Protein AF-A0A0F9FUD3-F1 (afdb_monomer)

Radius of gyration: 22.43 Å; Cα contacts (8 Å, |Δi|>4): 249; chains: 1; bounding box: 42×64×64 Å

Structure (mmCIF, N/CA/C/O backbone):
data_AF-A0A0F9FUD3-F1
#
_entry.id   AF-A0A0F9FUD3-F1
#
loop_
_atom_site.group_PDB
_atom_site.id
_atom_site.type_symbol
_atom_site.label_atom_id
_atom_site.label_alt_id
_atom_site.label_comp_id
_atom_site.label_asym_id
_atom_site.label_entity_id
_atom_site.label_seq_id
_atom_site.pdbx_PDB_ins_code
_atom_site.Cartn_x
_atom_site.Cartn_y
_atom_site.Cartn_z
_atom_site.occupancy
_atom_site.B_iso_or_equiv
_atom_site.auth_seq_id
_atom_site.auth_comp_id
_atom_site.auth_asym_id
_atom_site.auth_atom_id
_atom_site.pdbx_PDB_model_num
ATOM 1 N N . MET A 1 1 ? -9.254 -14.052 26.504 1.00 39.72 1 MET A N 1
ATOM 2 C CA . MET A 1 1 ? -8.732 -13.046 27.445 1.00 39.72 1 MET A CA 1
ATOM 3 C C . MET A 1 1 ? -9.232 -11.697 26.958 1.00 39.72 1 MET A C 1
ATOM 5 O O . MET A 1 1 ? -9.048 -11.435 25.773 1.00 39.72 1 MET A O 1
ATOM 9 N N . PRO A 1 2 ? -9.974 -10.915 27.753 1.00 45.38 2 PRO A N 1
ATOM 10 C CA . PRO A 1 2 ? -10.386 -9.580 27.329 1.00 45.38 2 PRO A CA 1
ATOM 11 C C . PRO A 1 2 ? -9.144 -8.693 27.123 1.00 45.38 2 PRO A C 1
ATOM 13 O O . PRO A 1 2 ? -8.174 -8.816 27.867 1.00 45.38 2 PRO A O 1
ATOM 16 N N . LEU A 1 3 ? -9.164 -7.803 26.120 1.00 45.34 3 LEU A N 1
ATOM 17 C CA . LEU A 1 3 ? -8.059 -6.869 25.820 1.00 45.34 3 LEU A CA 1
ATOM 18 C C . LEU A 1 3 ? -7.637 -6.031 27.043 1.00 45.34 3 LEU A C 1
ATOM 20 O O . LEU A 1 3 ? -6.494 -5.608 27.131 1.00 45.34 3 LEU A O 1
ATOM 24 N N . THR A 1 4 ? -8.527 -5.868 28.025 1.00 48.06 4 THR A N 1
ATOM 25 C CA . THR A 1 4 ? -8.265 -5.198 29.308 1.00 48.06 4 THR A CA 1
ATOM 26 C C . THR A 1 4 ? -7.213 -5.885 30.189 1.00 48.06 4 THR A C 1
ATOM 28 O O . THR A 1 4 ? -6.804 -5.302 31.186 1.00 48.06 4 THR A O 1
ATOM 31 N N . GLU A 1 5 ? -6.797 -7.113 29.870 1.00 49.22 5 GLU A N 1
ATOM 32 C CA . GLU A 1 5 ? -5.777 -7.871 30.615 1.00 49.22 5 GLU A CA 1
ATOM 33 C C . GLU A 1 5 ? -4.415 -7.929 29.893 1.00 49.22 5 GLU A C 1
ATOM 35 O O . GLU A 1 5 ? -3.442 -8.427 30.459 1.00 49.22 5 GLU A O 1
ATOM 40 N N . LEU A 1 6 ? -4.316 -7.415 28.659 1.00 56.03 6 LEU A N 1
ATOM 41 C CA . LEU A 1 6 ? -3.048 -7.280 27.935 1.00 56.03 6 LEU A CA 1
ATOM 42 C C . LEU A 1 6 ? -2.352 -5.989 28.372 1.00 56.03 6 LEU A C 1
ATOM 44 O O . LEU A 1 6 ? -2.681 -4.904 27.903 1.00 56.03 6 LEU A O 1
ATOM 48 N N . THR A 1 7 ? -1.362 -6.098 29.258 1.00 58.25 7 THR A N 1
ATOM 49 C CA . THR A 1 7 ? -0.429 -4.996 29.527 1.00 58.25 7 THR A CA 1
ATOM 50 C C . THR A 1 7 ? 0.583 -4.910 28.388 1.00 58.25 7 THR A C 1
ATOM 52 O O . THR A 1 7 ? 1.676 -5.473 28.475 1.00 58.25 7 THR A O 1
ATOM 55 N N . LEU A 1 8 ? 0.195 -4.259 27.295 1.00 64.88 8 LEU A N 1
ATOM 56 C CA . LEU A 1 8 ? 1.111 -3.872 26.227 1.00 64.88 8 LEU A CA 1
ATOM 57 C C . LEU A 1 8 ? 1.744 -2.531 26.606 1.00 64.88 8 LEU A C 1
ATOM 59 O O . LEU A 1 8 ? 1.040 -1.611 27.028 1.00 64.88 8 LEU A O 1
ATOM 63 N N . ALA A 1 9 ? 3.071 -2.430 26.494 1.00 63.41 9 ALA A N 1
ATOM 64 C CA . ALA A 1 9 ? 3.729 -1.130 26.553 1.00 63.41 9 ALA A CA 1
ATOM 65 C C . ALA A 1 9 ? 3.103 -0.228 25.473 1.00 63.41 9 ALA A C 1
ATOM 67 O O . ALA A 1 9 ? 2.781 -0.713 24.391 1.00 63.41 9 ALA A O 1
ATOM 68 N N . ASP A 1 10 ? 2.859 1.039 25.805 1.00 64.06 10 ASP A N 1
ATOM 69 C CA . ASP A 1 10 ? 2.266 2.048 24.911 1.00 64.06 10 ASP A CA 1
ATOM 70 C C . ASP A 1 10 ? 0.774 1.865 24.557 1.00 64.06 10 ASP A C 1
ATOM 72 O O . ASP A 1 10 ? 0.239 2.609 23.736 1.00 64.06 10 ASP A O 1
ATOM 76 N N . PHE A 1 11 ? 0.059 0.934 25.205 1.00 70.94 11 PHE A N 1
ATOM 77 C CA . PHE A 1 11 ? -1.401 0.834 25.097 1.00 70.94 11 PHE A CA 1
ATOM 78 C C . PHE A 1 11 ? -2.078 1.578 26.254 1.00 70.94 11 PHE A C 1
ATOM 80 O O . PHE A 1 11 ? -2.187 1.048 27.362 1.00 70.94 11 PHE A O 1
ATOM 87 N N . GLU A 1 12 ? -2.555 2.800 26.007 1.00 73.88 12 GLU A N 1
ATOM 88 C CA . GLU A 1 12 ? -3.371 3.542 26.973 1.00 73.88 12 GLU A CA 1
ATOM 89 C C . GLU A 1 12 ? -4.861 3.192 26.810 1.00 73.88 12 GLU A C 1
ATOM 91 O O . GLU A 1 12 ? -5.467 3.496 25.776 1.00 73.88 12 GLU A O 1
ATOM 96 N N . PRO A 1 13 ? -5.503 2.561 27.815 1.00 73.00 13 PRO A N 1
ATOM 97 C CA . PRO A 1 13 ? -6.918 2.231 27.728 1.00 73.00 13 PRO A CA 1
ATOM 98 C C . PRO A 1 13 ? -7.775 3.487 27.538 1.00 73.00 13 PRO A C 1
ATOM 100 O O . PRO A 1 13 ? -7.764 4.390 28.372 1.00 73.00 13 PRO A O 1
ATOM 103 N N . GLY A 1 14 ? -8.569 3.509 26.467 1.00 82.88 14 GLY A N 1
ATOM 104 C CA . GLY A 1 14 ? -9.473 4.619 26.171 1.00 82.88 14 GLY A CA 1
ATOM 105 C C . GLY A 1 14 ? -8.853 5.763 25.364 1.00 82.88 14 GLY A C 1
ATOM 106 O O . GLY A 1 14 ? -9.538 6.769 25.181 1.00 82.88 14 GLY A O 1
ATOM 107 N N . GLU A 1 15 ? -7.619 5.623 24.857 1.00 90.12 15 GLU A N 1
ATOM 108 C CA . GLU A 1 15 ? -7.071 6.544 23.847 1.00 90.12 15 GLU A CA 1
ATOM 109 C C . GLU A 1 15 ? -8.069 6.679 22.676 1.00 90.12 15 GLU A C 1
ATOM 111 O O . GLU A 1 15 ? -8.515 5.660 22.145 1.00 90.12 15 GLU A O 1
ATOM 116 N N . PRO A 1 16 ? -8.465 7.896 22.258 1.00 94.56 16 PRO A N 1
ATOM 117 C CA . PRO A 1 16 ? -9.342 8.068 21.101 1.00 94.56 16 PRO A CA 1
ATOM 118 C C . PRO A 1 16 ? -8.676 7.592 19.805 1.00 94.56 16 PRO A C 1
ATOM 120 O O . PRO A 1 16 ? -7.498 7.875 19.582 1.00 94.56 16 PRO A O 1
ATOM 123 N N . ILE A 1 17 ? -9.444 6.974 18.897 1.00 95.25 17 ILE A N 1
ATOM 124 C CA . ILE A 1 17 ? -8.953 6.529 17.576 1.00 95.25 17 ILE A CA 1
ATOM 125 C C . ILE A 1 17 ? -8.185 7.638 16.853 1.00 95.25 17 ILE A C 1
ATOM 127 O O . ILE A 1 17 ? -7.106 7.394 16.322 1.00 95.25 17 ILE A O 1
ATOM 131 N N . ARG A 1 18 ? -8.711 8.869 16.853 1.00 96.12 18 ARG A N 1
ATOM 132 C CA . ARG A 1 18 ? -8.051 10.012 16.207 1.00 96.12 18 ARG A CA 1
ATOM 133 C C . ARG A 1 18 ? -6.621 10.210 16.720 1.00 96.12 18 ARG A C 1
ATOM 135 O O . ARG A 1 18 ? -5.716 10.392 15.912 1.00 96.12 18 ARG A O 1
ATOM 142 N N . THR A 1 19 ? -6.434 10.187 18.038 1.00 95.19 19 THR A N 1
ATOM 143 C CA . THR A 1 19 ? -5.129 10.398 18.678 1.00 95.19 19 THR A CA 1
ATOM 144 C C . THR A 1 19 ? -4.161 9.276 18.315 1.00 95.19 19 THR A C 1
ATOM 146 O O . THR A 1 19 ? -3.026 9.547 17.926 1.00 95.19 19 THR A O 1
ATOM 149 N N . ALA A 1 20 ? -4.635 8.029 18.356 1.00 94.44 20 ALA A N 1
ATOM 150 C CA . ALA A 1 20 ? -3.849 6.860 17.983 1.00 94.44 20 ALA A CA 1
ATOM 151 C C . ALA A 1 20 ? -3.379 6.924 16.515 1.00 94.44 20 ALA A C 1
ATOM 153 O O . ALA A 1 20 ? -2.197 6.742 16.228 1.00 94.44 20 ALA A O 1
ATOM 154 N N . VAL A 1 21 ? -4.280 7.287 15.594 1.00 96.88 21 VAL A N 1
ATOM 155 C CA . VAL A 1 21 ? -3.967 7.457 14.164 1.00 96.88 21 VAL A CA 1
ATOM 156 C C . VAL A 1 21 ? -2.978 8.602 13.929 1.00 96.88 21 VAL A C 1
ATOM 158 O O . VAL A 1 21 ? -2.066 8.455 13.122 1.00 96.88 21 VAL A O 1
ATOM 161 N N . GLN A 1 22 ? -3.114 9.726 14.639 1.00 97.06 22 GLN A N 1
ATOM 162 C CA . GLN A 1 22 ? -2.163 10.844 14.563 1.00 97.06 22 GLN A CA 1
ATOM 163 C C . GLN A 1 22 ? -0.758 10.439 15.010 1.00 97.06 22 GLN A C 1
ATOM 165 O O . GLN A 1 22 ? 0.228 10.793 14.362 1.00 97.06 22 GLN A O 1
ATOM 170 N N . ARG A 1 23 ? -0.666 9.688 16.111 1.00 95.38 23 ARG A N 1
ATOM 171 C CA . ARG A 1 23 ? 0.600 9.163 16.627 1.00 95.38 23 ARG A CA 1
ATOM 172 C C . ARG A 1 23 ? 1.247 8.215 15.622 1.00 95.38 23 ARG A C 1
ATOM 174 O O . ARG A 1 23 ? 2.431 8.367 15.334 1.00 95.38 23 ARG A O 1
ATOM 181 N N . GLU A 1 24 ? 0.473 7.293 15.060 1.00 96.19 24 GLU A N 1
ATOM 182 C CA . GLU A 1 24 ? 0.973 6.362 14.049 1.00 96.19 24 GLU A CA 1
ATOM 183 C C . GLU A 1 24 ? 1.438 7.109 12.789 1.00 96.19 24 GLU A C 1
ATOM 185 O O . GLU A 1 24 ? 2.545 6.884 12.303 1.00 96.19 24 GLU A O 1
ATOM 190 N N . LEU A 1 25 ? 0.657 8.073 12.290 1.00 98.12 25 LEU A N 1
ATOM 191 C CA . LEU A 1 25 ? 1.031 8.889 11.129 1.00 98.12 25 LEU A CA 1
ATOM 192 C C . LEU A 1 25 ? 2.350 9.642 11.355 1.00 98.12 25 LEU A C 1
ATOM 194 O O . LEU A 1 25 ? 3.196 9.684 10.459 1.00 98.12 25 LEU A O 1
ATOM 198 N N . ALA A 1 26 ? 2.566 10.174 12.560 1.00 97.69 26 ALA A N 1
ATOM 199 C CA . ALA A 1 26 ? 3.817 10.832 12.924 1.00 97.69 26 ALA A CA 1
ATOM 200 C C . ALA A 1 26 ? 5.023 9.873 12.901 1.00 97.69 26 ALA A C 1
ATOM 202 O O . ALA A 1 26 ? 6.092 10.259 12.427 1.00 97.69 26 ALA A O 1
ATOM 203 N N . ILE A 1 27 ? 4.854 8.622 13.347 1.00 96.06 27 ILE A N 1
ATOM 204 C CA . ILE A 1 27 ? 5.904 7.590 13.286 1.00 96.06 27 ILE A CA 1
ATOM 205 C C . ILE A 1 27 ? 6.290 7.306 11.830 1.00 96.06 27 ILE A C 1
ATOM 207 O O . ILE A 1 27 ? 7.472 7.302 11.487 1.00 96.06 27 ILE A O 1
ATOM 211 N N . TRP A 1 28 ? 5.307 7.114 10.949 1.00 96.69 28 TRP A N 1
ATOM 212 C CA . TRP A 1 28 ? 5.570 6.836 9.534 1.00 96.69 28 TRP A CA 1
ATOM 213 C C . TRP A 1 28 ? 6.187 8.019 8.795 1.00 96.69 28 TRP A C 1
ATOM 215 O O . TRP A 1 28 ? 7.056 7.816 7.945 1.00 96.69 28 TRP A O 1
ATOM 225 N N . ARG A 1 29 ? 5.793 9.245 9.152 1.00 96.56 29 ARG A N 1
ATOM 226 C CA . ARG A 1 29 ? 6.434 10.467 8.660 1.00 96.56 29 ARG A CA 1
ATOM 227 C C . ARG A 1 29 ? 7.902 10.518 9.079 1.00 96.56 29 ARG A C 1
ATOM 229 O O . ARG A 1 29 ? 8.759 10.671 8.221 1.00 96.56 29 ARG A O 1
ATOM 236 N N . GLN A 1 30 ? 8.201 10.267 10.354 1.00 95.69 30 GLN A N 1
ATOM 237 C CA . GLN A 1 30 ? 9.582 10.214 10.834 1.00 95.69 30 GLN A CA 1
ATOM 238 C C . GLN A 1 30 ? 10.404 9.151 10.094 1.00 95.69 30 GLN A C 1
ATOM 240 O O . GLN A 1 30 ? 11.537 9.414 9.709 1.00 95.69 30 GLN A O 1
ATOM 245 N N . MET A 1 31 ? 9.838 7.963 9.861 1.00 94.00 31 MET A N 1
ATOM 246 C CA . MET A 1 31 ? 10.511 6.916 9.090 1.00 94.00 31 MET A CA 1
ATOM 247 C C . MET A 1 31 ? 10.824 7.357 7.656 1.00 94.00 31 MET A C 1
ATOM 249 O O . MET A 1 31 ? 11.877 7.004 7.129 1.00 94.00 31 MET A O 1
ATOM 253 N N . TYR A 1 32 ? 9.914 8.084 7.008 1.00 94.62 32 TYR A N 1
ATOM 254 C CA . TYR A 1 32 ? 10.142 8.639 5.675 1.00 94.62 32 TYR A CA 1
ATOM 255 C C . TYR A 1 32 ? 11.252 9.699 5.682 1.00 94.62 32 TYR A C 1
ATOM 257 O O . TYR A 1 32 ? 12.147 9.628 4.842 1.00 94.62 32 TYR A O 1
ATOM 265 N N . ASP A 1 33 ? 11.255 10.583 6.682 1.00 93.19 33 ASP A N 1
ATOM 266 C CA . ASP A 1 33 ? 12.245 11.655 6.848 1.00 93.19 33 ASP A CA 1
ATOM 267 C C . ASP A 1 33 ? 13.679 11.136 7.101 1.00 93.19 33 ASP A C 1
ATOM 269 O O . ASP A 1 33 ? 14.642 11.889 6.983 1.00 93.19 33 ASP A O 1
ATOM 273 N N . GLU A 1 34 ? 13.861 9.850 7.428 1.00 92.19 34 GLU A N 1
ATOM 274 C CA . GLU A 1 34 ? 15.191 9.224 7.523 1.00 92.19 34 GLU A CA 1
ATOM 275 C C . GLU A 1 34 ? 15.891 9.057 6.160 1.00 92.19 34 GLU A C 1
ATOM 277 O O . GLU A 1 34 ? 17.084 8.740 6.115 1.00 92.19 34 GLU A O 1
ATOM 282 N N . VAL A 1 35 ? 15.168 9.229 5.048 1.00 87.81 35 VAL A N 1
ATOM 283 C CA . VAL A 1 35 ? 15.704 9.149 3.683 1.00 87.81 35 VAL A CA 1
ATOM 284 C C . VAL A 1 35 ? 15.757 10.552 3.086 1.00 87.81 35 VAL A C 1
ATOM 286 O O . VAL A 1 35 ? 14.725 11.130 2.770 1.00 87.81 35 VAL A O 1
ATOM 289 N N . ASP A 1 36 ? 16.959 11.069 2.827 1.00 80.94 36 ASP A N 1
ATOM 290 C CA . ASP A 1 36 ? 17.181 12.418 2.262 1.00 80.94 36 ASP A CA 1
ATOM 291 C C . ASP A 1 36 ? 16.763 12.577 0.773 1.00 80.94 36 ASP A C 1
ATOM 293 O O . ASP A 1 36 ? 17.137 13.546 0.107 1.00 80.94 36 ASP A O 1
ATOM 297 N N . GLU A 1 37 ? 16.005 11.631 0.213 1.00 87.75 37 GLU A N 1
ATOM 298 C CA . GLU A 1 37 ? 15.477 11.690 -1.153 1.00 87.75 37 GLU A CA 1
ATOM 299 C C . GLU A 1 37 ? 13.959 11.923 -1.101 1.00 87.75 37 GLU A C 1
ATOM 301 O O . GLU A 1 37 ? 13.243 11.053 -0.612 1.00 87.75 37 GLU A O 1
ATOM 306 N N . PRO A 1 38 ? 13.433 13.054 -1.600 1.00 87.06 38 PRO A N 1
ATOM 307 C CA . PRO A 1 38 ? 11.995 13.301 -1.591 1.00 87.06 38 PRO A CA 1
ATOM 308 C C . PRO A 1 38 ? 11.263 12.430 -2.620 1.00 87.06 38 PRO A C 1
ATOM 310 O O . PRO A 1 38 ? 11.711 12.264 -3.758 1.00 87.06 38 PRO A O 1
ATOM 313 N N . ASP A 1 39 ? 10.086 11.937 -2.246 1.00 88.19 39 ASP A N 1
ATOM 314 C CA . ASP A 1 39 ? 9.141 11.253 -3.123 1.00 88.19 39 ASP A CA 1
ATOM 315 C C . ASP A 1 39 ? 7.810 12.022 -3.158 1.00 88.19 39 ASP A C 1
ATOM 317 O O . ASP A 1 39 ? 7.006 11.909 -2.229 1.00 88.19 39 ASP A O 1
ATOM 321 N N . PRO A 1 40 ? 7.513 12.749 -4.255 1.00 89.38 40 PRO A N 1
ATOM 322 C CA . PRO A 1 40 ? 6.319 13.588 -4.343 1.00 89.38 40 PRO A CA 1
ATOM 323 C C . PRO A 1 40 ? 4.996 12.852 -4.102 1.00 89.38 40 PRO A C 1
ATOM 325 O O . PRO A 1 40 ? 4.024 13.467 -3.674 1.00 89.38 40 PRO A O 1
ATOM 328 N N . LEU A 1 41 ? 4.931 11.544 -4.388 1.00 90.25 41 LEU A N 1
ATOM 329 C CA . LEU A 1 41 ? 3.726 10.754 -4.122 1.00 90.25 41 LEU A CA 1
ATOM 330 C C . LEU A 1 41 ? 3.558 10.490 -2.621 1.00 90.25 41 LEU A C 1
ATOM 332 O O . LEU A 1 41 ? 2.431 10.492 -2.131 1.00 90.25 41 LEU A O 1
ATOM 336 N N . VAL A 1 42 ? 4.660 10.251 -1.907 1.00 94.81 42 VAL A N 1
ATOM 337 C CA . VAL A 1 42 ? 4.643 10.071 -0.451 1.00 94.81 42 VAL A CA 1
ATOM 338 C C . VAL A 1 42 ? 4.326 11.395 0.230 1.00 94.81 42 VAL A C 1
ATOM 340 O O . VAL A 1 42 ? 3.438 11.419 1.074 1.00 94.81 42 VAL A O 1
ATOM 343 N N . ASP A 1 43 ? 4.967 12.489 -0.190 1.00 93.38 43 ASP A N 1
ATOM 344 C CA . ASP A 1 43 ? 4.687 13.834 0.328 1.00 93.38 43 ASP A CA 1
ATOM 345 C C . ASP A 1 43 ? 3.197 14.171 0.191 1.00 93.38 43 ASP A C 1
ATOM 347 O O . ASP A 1 43 ? 2.538 14.528 1.169 1.00 93.38 43 ASP A O 1
ATOM 351 N N . PHE A 1 44 ? 2.645 13.971 -1.011 1.00 93.62 44 PHE A N 1
ATOM 352 C CA . PHE A 1 44 ? 1.227 14.186 -1.283 1.00 93.62 44 PHE A CA 1
ATOM 353 C C . PHE A 1 44 ? 0.331 13.304 -0.404 1.00 93.62 44 PHE A C 1
ATOM 355 O O . PHE A 1 44 ? -0.629 13.796 0.185 1.00 93.62 44 PHE A O 1
ATOM 362 N N . ALA A 1 45 ? 0.640 12.009 -0.294 1.00 96.38 45 ALA A N 1
ATOM 363 C CA . ALA A 1 45 ? -0.147 11.082 0.512 1.00 96.38 45 ALA A CA 1
ATOM 364 C C . ALA A 1 45 ? -0.129 11.454 2.000 1.00 96.38 45 ALA A C 1
ATOM 366 O O . ALA A 1 45 ? -1.168 11.399 2.648 1.00 96.38 45 ALA A O 1
ATOM 367 N N . LEU A 1 46 ? 1.025 11.851 2.540 1.00 97.00 46 LEU A N 1
ATOM 368 C CA . LEU A 1 46 ? 1.160 12.263 3.936 1.00 97.00 46 LEU A CA 1
ATOM 369 C C . LEU A 1 46 ? 0.369 13.545 4.231 1.00 97.00 46 LEU A C 1
ATOM 371 O O . LEU A 1 46 ? -0.286 13.612 5.266 1.00 97.00 46 LEU A O 1
ATOM 375 N N . THR A 1 47 ? 0.380 14.532 3.328 1.00 96.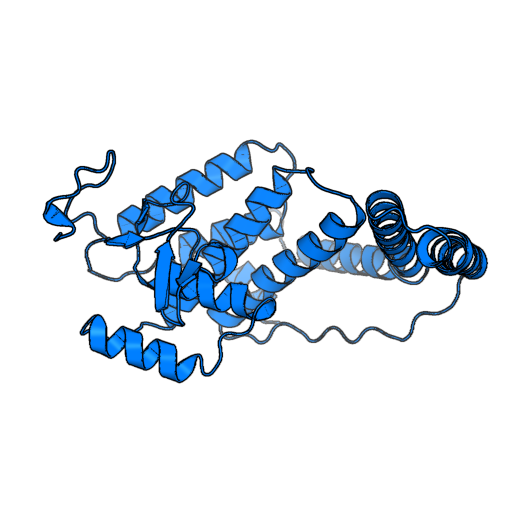00 47 THR A N 1
ATOM 376 C CA . THR A 1 47 ? -0.486 15.721 3.444 1.00 96.00 47 THR A CA 1
ATOM 377 C C . THR A 1 47 ? -1.964 15.342 3.382 1.00 96.00 47 THR A C 1
ATOM 379 O O . THR A 1 47 ? -2.727 15.723 4.263 1.00 96.00 47 THR A O 1
ATOM 382 N N . TRP A 1 48 ? -2.363 14.524 2.402 1.00 97.50 48 TRP A N 1
ATOM 383 C CA . TRP A 1 48 ? -3.747 14.059 2.292 1.00 97.50 48 TRP A CA 1
ATOM 384 C C . TRP A 1 48 ? -4.205 13.335 3.568 1.00 97.50 48 TRP A C 1
ATOM 386 O O . TRP A 1 48 ? -5.334 13.524 4.016 1.00 97.50 48 TRP A O 1
ATOM 396 N N . LEU A 1 49 ? -3.335 12.525 4.180 1.00 98.44 49 LEU A N 1
ATOM 397 C CA . LEU A 1 49 ? -3.639 11.816 5.423 1.00 98.44 49 LEU A CA 1
ATOM 398 C C . LEU A 1 49 ? -3.874 12.775 6.593 1.00 98.44 49 LEU A C 1
ATOM 400 O O . LEU A 1 49 ? -4.845 12.578 7.317 1.00 98.44 49 LEU A O 1
ATOM 404 N N . ASP A 1 50 ? -3.059 13.820 6.757 1.00 97.31 50 ASP A N 1
ATOM 405 C CA . ASP A 1 50 ? -3.264 14.828 7.810 1.00 97.31 50 ASP A CA 1
ATOM 406 C C . ASP A 1 50 ? -4.627 15.529 7.679 1.00 97.31 50 ASP A C 1
ATOM 408 O O . ASP A 1 50 ? -5.344 15.703 8.672 1.00 97.31 50 ASP A O 1
ATOM 412 N N . ASP A 1 51 ? -5.025 15.857 6.450 1.00 96.81 51 ASP A N 1
ATOM 413 C CA . ASP A 1 51 ? -6.268 16.584 6.168 1.00 96.81 51 ASP A CA 1
ATOM 414 C C . ASP A 1 51 ? -7.529 15.727 6.365 1.00 96.81 51 ASP A C 1
ATOM 416 O O . ASP A 1 51 ? -8.624 16.254 6.587 1.00 96.81 51 ASP A O 1
ATOM 420 N N . ASN A 1 52 ? -7.390 14.398 6.310 1.00 97.31 52 ASN A N 1
ATOM 421 C CA . ASN A 1 52 ? -8.513 13.458 6.263 1.00 97.31 52 ASN A CA 1
ATOM 422 C C . ASN A 1 52 ? -8.612 12.526 7.484 1.00 97.31 52 ASN A C 1
ATOM 424 O O . ASN A 1 52 ? -9.373 11.556 7.448 1.00 97.31 52 ASN A O 1
ATOM 428 N N . ILE A 1 53 ? -7.890 12.807 8.579 1.00 96.81 53 ILE A N 1
ATOM 429 C CA . ILE A 1 53 ? -7.887 11.956 9.783 1.00 96.81 53 ILE A CA 1
ATOM 430 C C . ILE A 1 53 ? -9.327 11.675 10.268 1.00 96.81 53 ILE A C 1
ATOM 432 O O . ILE A 1 53 ? -10.067 12.628 10.560 1.00 96.81 53 ILE A O 1
ATOM 436 N N . PRO A 1 54 ? -9.714 10.392 10.461 1.00 94.62 54 PRO A N 1
ATOM 437 C CA . PRO A 1 54 ? -11.044 10.008 10.914 1.00 94.62 54 PRO A CA 1
ATOM 438 C C . PRO A 1 54 ? -11.504 10.754 12.168 1.00 94.62 54 PRO A C 1
ATOM 440 O O . PRO A 1 54 ? -10.785 10.870 13.162 1.00 94.62 54 PRO A O 1
ATOM 443 N N . THR A 1 55 ? -12.748 11.234 12.144 1.00 92.25 55 THR A N 1
ATOM 444 C CA . THR A 1 55 ? -13.324 12.055 13.221 1.00 92.25 55 THR A CA 1
ATOM 445 C C . THR A 1 55 ? -14.195 11.267 14.201 1.00 92.25 55 THR A C 1
ATOM 447 O O . THR A 1 55 ? -15.014 11.861 14.901 1.00 92.25 55 THR A O 1
ATOM 450 N N . VAL A 1 56 ? -14.076 9.940 14.210 1.00 92.88 56 VAL A N 1
ATOM 451 C CA . VAL A 1 56 ? -14.924 9.049 15.009 1.00 92.88 56 VAL A CA 1
ATOM 452 C C . VAL A 1 56 ? -14.628 9.191 16.505 1.00 92.88 56 VAL A C 1
ATOM 454 O O . VAL A 1 56 ? -13.472 9.193 16.925 1.00 92.88 56 VAL A O 1
ATOM 457 N N . ASP A 1 57 ? -15.689 9.287 17.305 1.00 91.06 57 ASP A N 1
ATOM 458 C CA . ASP A 1 57 ? -15.613 9.287 18.767 1.00 91.06 57 ASP A CA 1
ATOM 459 C C . ASP A 1 57 ? -15.737 7.850 19.287 1.00 91.06 57 ASP A C 1
ATOM 461 O O . ASP A 1 57 ? -16.810 7.376 19.664 1.00 91.06 57 ASP A O 1
ATOM 465 N N . ALA A 1 58 ? -14.636 7.110 19.186 1.00 91.69 58 ALA A N 1
ATOM 466 C CA . ALA A 1 58 ? -14.515 5.750 19.687 1.00 91.69 58 ALA A CA 1
ATOM 467 C C . ALA A 1 58 ? -13.086 5.507 20.199 1.00 91.69 58 ALA A C 1
ATOM 469 O O . ALA A 1 58 ? -12.140 6.123 19.689 1.00 91.69 58 ALA A O 1
ATOM 470 N N . PRO A 1 59 ? -12.911 4.628 21.201 1.00 92.94 59 PRO A N 1
ATOM 471 C CA . PRO A 1 59 ? -11.589 4.272 21.690 1.00 92.94 59 PRO A CA 1
ATOM 472 C C . PRO A 1 59 ? -10.841 3.424 20.658 1.00 92.94 59 PRO A C 1
ATOM 474 O O . PRO A 1 59 ? -11.438 2.599 19.961 1.00 92.94 59 PRO A O 1
ATOM 477 N N . ALA A 1 60 ? -9.529 3.621 20.587 1.00 93.00 60 ALA A N 1
ATOM 478 C CA . ALA A 1 60 ? -8.620 2.790 19.825 1.00 93.00 60 ALA A CA 1
ATOM 479 C C . ALA A 1 60 ? -8.646 1.344 20.340 1.00 93.00 60 ALA A C 1
ATOM 481 O O . ALA A 1 60 ? -8.889 1.071 21.521 1.00 93.00 60 ALA A O 1
ATOM 482 N N . VAL A 1 61 ? -8.385 0.408 19.435 1.00 92.06 61 VAL A N 1
ATOM 483 C CA . VAL A 1 61 ? -8.248 -1.020 19.735 1.00 92.06 61 VAL A CA 1
ATOM 484 C C . VAL A 1 61 ? -6.851 -1.483 19.357 1.00 92.06 61 VAL A C 1
ATOM 486 O O . VAL A 1 61 ? -6.135 -0.784 18.647 1.00 92.06 61 VAL A O 1
ATOM 489 N N . LEU A 1 62 ? -6.458 -2.671 19.809 1.00 92.50 62 LEU A N 1
ATOM 490 C CA . LEU A 1 62 ? -5.257 -3.304 19.281 1.00 92.50 62 LEU A CA 1
ATOM 491 C C . LEU A 1 62 ? -5.507 -3.694 17.821 1.00 92.50 62 LEU A C 1
ATOM 493 O O . LEU A 1 62 ? -6.373 -4.532 17.560 1.00 92.50 62 LEU A O 1
ATOM 497 N N . VAL A 1 63 ? -4.748 -3.101 16.905 1.00 94.12 63 VAL A N 1
ATOM 498 C CA . VAL A 1 63 ? -4.696 -3.517 15.502 1.00 94.12 63 VAL A CA 1
ATOM 499 C C . VAL A 1 63 ? -3.465 -4.383 15.275 1.00 94.12 63 VAL A 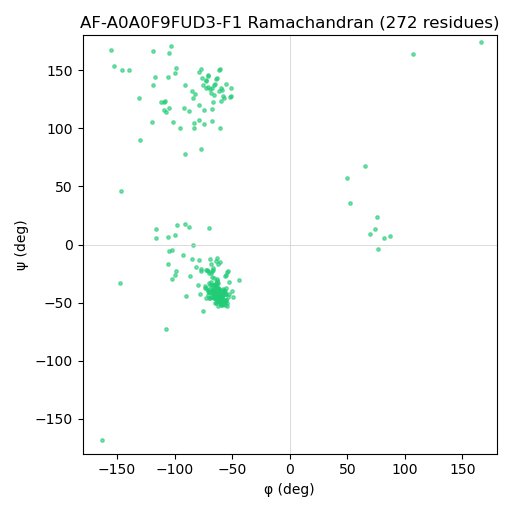C 1
ATOM 501 O O . VAL A 1 63 ? -2.439 -4.207 15.936 1.00 94.12 63 VAL A O 1
ATOM 504 N N . HIS A 1 64 ? -3.566 -5.342 14.355 1.00 94.38 64 HIS A N 1
ATOM 505 C CA . HIS A 1 64 ? -2.425 -6.168 13.971 1.00 94.38 64 HIS A CA 1
ATOM 506 C C . HIS A 1 64 ? -1.363 -5.336 13.249 1.00 94.38 64 HIS A C 1
ATOM 508 O O . HIS A 1 64 ? -0.170 -5.560 13.425 1.00 94.38 64 HIS A O 1
ATOM 514 N N . GLY A 1 65 ? -1.801 -4.388 12.414 1.00 92.81 65 GLY A N 1
ATOM 515 C CA . GLY A 1 65 ? -0.922 -3.463 11.696 1.00 92.81 65 GLY A CA 1
ATOM 516 C C . GLY A 1 65 ? -0.205 -4.071 10.487 1.00 92.81 65 GLY A C 1
ATOM 517 O O . GLY A 1 65 ? 0.454 -3.337 9.753 1.00 92.81 65 GLY A O 1
ATOM 518 N N . ASP A 1 66 ? -0.379 -5.378 10.258 1.00 92.31 66 ASP A N 1
ATOM 519 C CA . ASP A 1 66 ? -0.022 -6.088 9.020 1.00 92.31 66 ASP A CA 1
ATOM 520 C C . ASP A 1 66 ? -0.986 -7.250 8.687 1.00 92.31 66 ASP A C 1
ATOM 522 O O . ASP A 1 66 ? -0.586 -8.393 8.464 1.00 92.31 66 ASP A O 1
ATOM 526 N N . ALA A 1 67 ? -2.298 -7.031 8.770 1.00 89.50 67 ALA A N 1
ATOM 527 C CA . ALA A 1 67 ? -3.262 -8.122 8.602 1.00 89.50 67 ALA A CA 1
ATOM 528 C C . ALA A 1 67 ? -3.312 -8.663 7.154 1.00 89.50 67 ALA A C 1
ATOM 530 O O . ALA A 1 67 ? -3.488 -7.916 6.191 1.00 89.50 67 ALA A O 1
ATOM 531 N N . GLY A 1 68 ? -3.228 -9.985 6.967 1.00 84.12 68 GLY A N 1
ATOM 532 C CA . GLY A 1 68 ? -3.457 -10.597 5.656 1.00 84.12 68 GLY A CA 1
ATOM 533 C C . GLY A 1 68 ? -3.009 -12.057 5.530 1.00 84.12 68 GLY A C 1
ATOM 534 O O . GLY A 1 68 ? -2.385 -12.591 6.444 1.00 84.12 68 GLY A O 1
ATOM 535 N N . PRO A 1 69 ? -3.294 -12.705 4.382 1.00 76.31 69 PRO A N 1
ATOM 536 C CA . PRO A 1 69 ? -3.098 -14.146 4.175 1.00 76.31 69 PRO A CA 1
ATOM 537 C C . PRO A 1 69 ? -1.700 -14.689 4.507 1.00 76.31 69 PRO A C 1
ATOM 539 O O . PRO A 1 69 ? -1.586 -15.815 4.981 1.00 76.31 69 PRO A O 1
ATOM 542 N N . GLY A 1 70 ? -0.646 -13.888 4.310 1.00 82.62 70 GLY A N 1
ATOM 543 C CA . GLY A 1 70 ? 0.733 -14.272 4.632 1.00 82.62 70 GLY A CA 1
ATOM 544 C C . GLY A 1 70 ? 1.011 -14.455 6.129 1.00 82.62 70 GLY A C 1
ATOM 545 O O . GLY A 1 70 ? 1.947 -15.167 6.480 1.00 82.62 70 GLY A O 1
ATOM 546 N N . ASN A 1 71 ? 0.173 -13.877 6.993 1.00 91.38 71 ASN A N 1
ATOM 547 C CA . ASN A 1 71 ? 0.347 -13.876 8.446 1.00 91.38 71 ASN A CA 1
ATOM 548 C C . ASN A 1 71 ? -0.615 -14.841 9.160 1.00 91.38 71 ASN A C 1
ATOM 550 O O . ASN A 1 71 ? -0.645 -14.893 10.389 1.00 91.38 71 ASN A O 1
ATOM 554 N N . PHE A 1 72 ? -1.388 -15.643 8.416 1.00 88.56 72 PHE A N 1
ATOM 555 C CA . PHE A 1 72 ? -2.335 -16.609 8.980 1.00 88.56 72 PHE A CA 1
ATOM 556 C C . PHE A 1 72 ? -1.849 -18.040 8.787 1.00 88.56 72 PHE A C 1
ATOM 558 O O . PHE A 1 72 ? -1.660 -18.509 7.664 1.00 88.56 72 PHE A O 1
ATOM 565 N N . LEU A 1 73 ? -1.723 -18.776 9.888 1.00 90.81 73 LEU A N 1
ATOM 566 C CA . LEU A 1 73 ? -1.546 -20.221 9.833 1.00 90.81 73 LEU A CA 1
ATOM 567 C C . LEU A 1 73 ? -2.903 -20.906 9.874 1.00 90.81 73 LEU A C 1
ATOM 569 O O . LEU A 1 73 ? -3.770 -20.535 10.665 1.00 90.81 73 LEU A O 1
ATOM 573 N N . PHE A 1 74 ? -3.068 -21.928 9.039 1.00 90.81 74 PHE A N 1
ATOM 574 C CA . PHE A 1 74 ? -4.277 -22.735 8.980 1.00 90.81 74 PHE A CA 1
ATOM 575 C C . PHE A 1 74 ? -3.972 -24.192 9.312 1.00 90.81 74 PHE A C 1
ATOM 577 O O . PHE A 1 74 ? -3.018 -24.777 8.801 1.00 90.81 74 PHE A O 1
ATOM 584 N N . GLU A 1 75 ? -4.836 -24.797 10.116 1.00 95.19 75 GLU A N 1
ATOM 585 C CA . GLU A 1 75 ? -4.838 -26.221 10.416 1.00 95.19 75 GLU A CA 1
ATOM 586 C C . GLU A 1 75 ? -6.262 -26.759 10.241 1.00 95.19 75 GLU A C 1
ATOM 588 O O . GLU A 1 75 ? -7.221 -26.220 10.792 1.00 95.19 75 GLU A O 1
ATOM 593 N N . ASN A 1 76 ? -6.422 -27.810 9.429 1.00 93.88 76 ASN A N 1
ATOM 594 C CA . ASN A 1 76 ? -7.717 -28.452 9.160 1.00 93.88 76 ASN A CA 1
ATOM 595 C C . ASN A 1 76 ? -8.837 -27.483 8.715 1.00 93.88 76 ASN A C 1
ATOM 597 O O . ASN A 1 76 ? -9.999 -27.668 9.065 1.00 93.88 76 ASN A O 1
ATOM 601 N N . GLY A 1 77 ? -8.495 -26.445 7.944 1.00 87.06 77 GLY A N 1
ATOM 602 C CA . GLY A 1 77 ? -9.460 -25.455 7.447 1.00 87.06 77 GLY A CA 1
ATOM 603 C C . GLY A 1 77 ? -9.829 -24.353 8.447 1.00 87.06 77 GLY A C 1
ATOM 604 O O . GLY A 1 77 ? -10.681 -23.524 8.138 1.00 87.06 77 GLY A O 1
ATOM 605 N N . HIS A 1 78 ? -9.179 -24.305 9.611 1.00 86.50 78 HIS A N 1
ATOM 606 C CA . HIS A 1 78 ? -9.360 -23.264 10.620 1.00 86.50 78 HIS A CA 1
ATOM 607 C C . HIS A 1 78 ? -8.060 -22.490 10.835 1.00 86.50 78 HIS A C 1
ATOM 609 O O . HIS A 1 78 ? -6.979 -23.073 10.785 1.00 86.50 78 HIS A O 1
ATOM 615 N N . MET A 1 79 ? -8.157 -21.183 11.083 1.00 87.75 79 MET A N 1
ATOM 616 C CA . MET A 1 79 ? -6.990 -20.384 11.459 1.00 87.75 79 MET A CA 1
ATOM 617 C C . MET A 1 79 ? -6.491 -20.839 12.838 1.00 87.75 79 MET A C 1
ATOM 619 O O . MET A 1 79 ? -7.258 -20.833 13.801 1.00 87.75 79 MET A O 1
ATOM 623 N N . SER A 1 80 ? -5.227 -21.250 12.922 1.00 93.88 80 SER A N 1
ATOM 624 C CA . SER A 1 80 ? -4.587 -21.765 14.137 1.00 93.88 80 SER A CA 1
ATOM 625 C C . SER A 1 80 ? -3.680 -20.739 14.814 1.00 93.88 80 SER A C 1
ATOM 627 O O . SER A 1 80 ? -3.547 -20.767 16.036 1.00 93.88 80 SER A O 1
ATOM 629 N N . ALA A 1 81 ? -3.084 -19.817 14.052 1.00 91.44 81 ALA A N 1
ATOM 630 C CA . ALA A 1 81 ? -2.257 -18.744 14.594 1.00 91.44 81 ALA A CA 1
ATOM 631 C C . ALA A 1 81 ? -2.253 -17.500 13.698 1.00 91.44 81 ALA A C 1
ATOM 633 O O . ALA A 1 81 ? -2.411 -17.595 12.480 1.00 91.44 81 ALA A O 1
ATOM 634 N N . LEU A 1 82 ? -2.015 -16.357 14.341 1.00 91.69 82 LEU A N 1
ATOM 635 C CA . LEU A 1 82 ? -1.723 -15.071 13.720 1.00 91.69 82 LEU A CA 1
ATOM 636 C C . LEU A 1 82 ? -0.267 -14.713 14.035 1.00 91.69 82 LEU A C 1
ATOM 638 O O . LEU A 1 82 ? 0.127 -14.708 15.206 1.00 91.69 82 LEU A O 1
ATOM 642 N N . LEU A 1 83 ? 0.526 -14.498 12.994 1.00 94.12 83 LEU A N 1
ATOM 643 C CA . LEU A 1 83 ? 1.962 -14.245 13.071 1.00 94.12 83 LEU A CA 1
ATOM 644 C C . LEU A 1 83 ? 2.270 -12.768 12.839 1.00 94.12 83 LEU A C 1
ATOM 646 O O . LEU A 1 83 ? 1.461 -12.066 12.257 1.00 94.12 83 LEU A O 1
ATOM 650 N N . ASP A 1 84 ? 3.489 -12.372 13.196 1.00 92.38 84 ASP A N 1
ATOM 651 C CA . ASP A 1 84 ? 4.088 -11.093 12.799 1.00 92.38 84 ASP A CA 1
ATOM 652 C C . ASP A 1 84 ? 3.395 -9.836 13.359 1.00 92.38 84 ASP A C 1
ATOM 654 O O . ASP A 1 84 ? 2.808 -9.021 12.654 1.00 92.38 84 ASP A O 1
ATOM 658 N N . TRP A 1 85 ? 3.492 -9.680 14.681 1.00 92.94 85 TRP A N 1
ATOM 659 C CA . TRP A 1 85 ? 2.908 -8.567 15.435 1.00 92.94 85 TRP A CA 1
ATOM 660 C C . TRP A 1 85 ? 3.831 -7.338 15.528 1.00 92.94 85 TRP A C 1
ATOM 662 O O . TRP A 1 85 ? 3.622 -6.486 16.388 1.00 92.94 85 TRP A O 1
ATOM 672 N N . GLU A 1 86 ? 4.885 -7.240 14.711 1.00 92.19 86 GLU A N 1
ATOM 673 C CA . GLU A 1 86 ? 5.890 -6.170 14.848 1.00 92.19 86 GLU A CA 1
ATOM 674 C C . GLU A 1 86 ? 5.345 -4.771 14.523 1.00 92.19 86 GLU A C 1
ATOM 676 O O . GLU A 1 86 ? 5.877 -3.774 15.007 1.00 92.19 86 GLU A O 1
ATOM 681 N N . LEU A 1 87 ? 4.264 -4.707 13.738 1.00 93.00 87 LEU A N 1
ATOM 682 C CA . LEU A 1 87 ? 3.552 -3.476 13.393 1.00 93.00 87 LEU A CA 1
ATOM 683 C C . LEU A 1 87 ? 2.293 -3.254 14.241 1.00 93.00 87 LEU A C 1
ATOM 685 O O . LEU A 1 87 ? 1.517 -2.347 13.943 1.00 93.00 87 LEU A O 1
ATOM 689 N N . ALA A 1 88 ? 2.063 -4.064 15.276 1.00 93.25 88 ALA A N 1
ATOM 690 C CA . ALA A 1 88 ? 0.875 -3.951 16.108 1.00 93.25 88 ALA A CA 1
ATOM 691 C C . ALA A 1 88 ? 0.918 -2.696 16.986 1.00 93.25 88 ALA A C 1
ATOM 693 O O . ALA A 1 88 ? 1.929 -2.392 17.619 1.00 93.25 88 ALA A O 1
ATOM 694 N N . HIS A 1 89 ? -0.201 -1.980 17.053 1.00 93.00 89 HIS A N 1
ATOM 695 C CA . HIS A 1 89 ? -0.317 -0.724 17.793 1.00 93.00 89 HIS A CA 1
ATOM 696 C C . HIS A 1 89 ? -1.780 -0.459 18.195 1.00 93.00 89 HIS A C 1
ATOM 698 O O . HIS A 1 89 ? -2.693 -1.145 17.727 1.00 93.00 89 HIS A O 1
ATOM 704 N N . PRO A 1 90 ? -2.047 0.504 19.096 1.00 93.38 90 PRO A N 1
ATOM 705 C CA . PRO A 1 90 ? -3.390 1.052 19.264 1.00 93.38 90 PRO A CA 1
ATOM 706 C C . PRO A 1 90 ? -3.802 1.806 17.995 1.00 93.38 90 PRO A C 1
ATOM 708 O O . PRO A 1 90 ? -3.055 2.674 17.552 1.00 93.38 90 PRO A O 1
ATOM 711 N N . GLY A 1 91 ? -4.979 1.517 17.438 1.00 94.31 91 GLY A N 1
ATOM 712 C CA . GLY A 1 91 ? -5.453 2.136 16.199 1.00 94.31 91 GLY A CA 1
ATOM 713 C C . GLY A 1 91 ? -6.955 1.984 15.955 1.00 94.31 91 GLY A C 1
ATOM 714 O O . GLY A 1 91 ? -7.730 1.600 16.837 1.00 94.31 91 GLY A O 1
ATOM 715 N N . ASP A 1 92 ? -7.379 2.313 14.735 1.00 96.25 92 ASP A N 1
ATOM 716 C CA . ASP A 1 92 ? -8.755 2.110 14.275 1.00 96.25 92 ASP A CA 1
ATOM 717 C C . ASP A 1 92 ? -8.937 0.656 13.802 1.00 96.25 92 ASP A C 1
ATOM 719 O O . ASP A 1 92 ? -8.178 0.217 12.937 1.00 96.25 92 ASP A O 1
ATOM 723 N N . PRO A 1 93 ? -9.964 -0.093 14.249 1.00 95.50 93 PRO A N 1
ATOM 724 C CA . PRO A 1 93 ? -10.234 -1.440 13.729 1.00 95.50 93 PRO A CA 1
ATOM 725 C C . PRO A 1 93 ? -10.385 -1.513 12.198 1.00 95.50 93 PRO A C 1
ATOM 727 O O . PRO A 1 93 ? -10.209 -2.581 11.610 1.00 95.50 93 PRO A O 1
ATOM 730 N N . MET A 1 94 ? -10.735 -0.403 11.539 1.00 96.56 94 MET A N 1
ATOM 731 C CA . MET A 1 94 ? -10.852 -0.343 10.080 1.00 96.56 94 MET A CA 1
ATOM 732 C C . MET A 1 94 ? -9.496 -0.465 9.363 1.00 96.56 94 MET A C 1
ATOM 734 O O . MET A 1 94 ? -9.480 -0.784 8.173 1.00 96.56 94 MET A O 1
ATOM 738 N N . GLU A 1 95 ? -8.373 -0.262 10.059 1.00 97.12 95 GLU A N 1
ATOM 739 C CA . GLU A 1 95 ? -7.029 -0.401 9.492 1.00 97.12 95 GLU A CA 1
ATOM 740 C C . GLU A 1 95 ? -6.735 -1.831 9.029 1.00 97.12 95 GLU A C 1
ATOM 742 O O . GLU A 1 95 ? -6.323 -2.044 7.887 1.00 97.12 95 GLU A O 1
ATOM 747 N N . ASP A 1 96 ? -7.006 -2.833 9.866 1.00 94.94 96 ASP A N 1
ATOM 748 C CA . ASP A 1 96 ? -6.757 -4.227 9.492 1.00 94.94 96 ASP A CA 1
ATOM 749 C C . ASP A 1 96 ? -7.637 -4.642 8.298 1.00 94.94 96 ASP A C 1
ATOM 751 O O . ASP A 1 96 ? -7.182 -5.346 7.394 1.00 94.94 96 ASP A O 1
ATOM 755 N N . LEU A 1 97 ? -8.876 -4.139 8.212 1.00 93.06 97 LEU A N 1
ATOM 756 C CA . LEU A 1 97 ? -9.740 -4.356 7.044 1.00 93.06 97 LEU A CA 1
ATOM 757 C C . LEU A 1 97 ? -9.196 -3.671 5.778 1.00 93.06 97 LEU A C 1
ATOM 759 O O . LEU A 1 97 ? -9.329 -4.214 4.674 1.00 93.06 97 LEU A O 1
ATOM 763 N N . ALA A 1 98 ? -8.558 -2.507 5.917 1.00 94.69 98 ALA A N 1
ATOM 764 C CA . ALA A 1 98 ? -7.879 -1.833 4.818 1.00 94.69 98 ALA A CA 1
ATOM 765 C C . ALA A 1 98 ? -6.659 -2.624 4.323 1.00 94.69 98 ALA A C 1
ATOM 767 O O . ALA A 1 98 ? -6.503 -2.786 3.108 1.00 94.69 98 ALA A O 1
ATOM 768 N N . TRP A 1 99 ? -5.855 -3.191 5.229 1.00 93.31 99 TRP A N 1
ATOM 769 C CA . TRP A 1 99 ? -4.762 -4.109 4.887 1.00 93.31 99 TRP A CA 1
ATOM 770 C C . TRP A 1 99 ? -5.253 -5.310 4.075 1.00 93.31 99 TRP A C 1
ATOM 772 O O . TRP A 1 99 ? -4.726 -5.589 2.992 1.00 93.31 99 TRP A O 1
ATOM 782 N N . PHE A 1 100 ? -6.319 -5.967 4.539 1.00 88.56 100 PHE A N 1
ATOM 783 C CA . PHE A 1 100 ? -6.970 -7.058 3.812 1.00 88.56 100 PHE A CA 1
ATOM 784 C C . PHE A 1 100 ? -7.421 -6.637 2.412 1.00 88.56 100 PHE A C 1
ATOM 786 O O . PHE A 1 100 ? -7.142 -7.325 1.425 1.00 88.56 100 PHE A O 1
ATOM 793 N N . SER A 1 101 ? -8.103 -5.493 2.312 1.00 88.00 101 SER A N 1
ATOM 794 C CA . SER A 1 101 ? -8.597 -4.981 1.036 1.00 88.00 101 SER A CA 1
ATOM 795 C C . SER A 1 101 ? -7.456 -4.682 0.065 1.00 88.00 101 SER A C 1
ATOM 797 O O . SER A 1 101 ? -7.555 -5.058 -1.102 1.00 88.00 101 SER A O 1
ATOM 799 N N . MET A 1 102 ? -6.366 -4.062 0.519 1.00 90.44 102 MET A N 1
ATOM 800 C CA . MET A 1 102 ? -5.206 -3.775 -0.325 1.00 90.44 102 MET A CA 1
ATOM 801 C C . MET A 1 102 ? -4.525 -5.071 -0.798 1.00 90.44 102 MET A C 1
ATOM 803 O O . MET A 1 102 ? -4.212 -5.218 -1.980 1.00 90.44 102 MET A O 1
ATOM 807 N N . ARG A 1 103 ? -4.340 -6.044 0.104 1.00 86.81 103 ARG A N 1
ATOM 808 C CA . ARG A 1 103 ? -3.664 -7.321 -0.192 1.00 86.81 103 ARG A CA 1
ATOM 809 C C . ARG A 1 103 ? -4.480 -8.252 -1.092 1.00 86.81 103 ARG A C 1
ATOM 811 O O . ARG A 1 103 ? -3.889 -9.057 -1.812 1.00 86.81 103 ARG A O 1
ATOM 818 N N . SER A 1 104 ? -5.803 -8.091 -1.143 1.00 83.31 104 SER A N 1
ATOM 819 C CA . SER A 1 104 ? -6.676 -8.884 -2.021 1.00 83.31 104 SER A CA 1
ATOM 820 C C . SER A 1 104 ? -6.377 -8.747 -3.523 1.00 83.31 104 SER A C 1
ATOM 822 O O . SER A 1 104 ? -6.794 -9.590 -4.314 1.00 83.31 104 SER A O 1
ATOM 824 N N . VAL A 1 105 ? -5.609 -7.730 -3.933 1.00 82.62 105 VAL A N 1
ATOM 825 C CA . VAL A 1 105 ? -5.123 -7.593 -5.317 1.00 82.62 105 VAL A CA 1
ATOM 826 C C . VAL A 1 105 ? -4.103 -8.682 -5.667 1.00 82.62 105 VAL A C 1
ATOM 828 O O . VAL A 1 105 ? -4.026 -9.116 -6.815 1.00 82.62 105 VAL A O 1
ATOM 831 N N . MET A 1 106 ? -3.317 -9.128 -4.685 1.00 80.81 106 MET A N 1
ATOM 832 C CA . MET A 1 106 ? -2.333 -10.197 -4.856 1.00 80.81 106 MET A CA 1
ATOM 833 C C . MET A 1 106 ? -2.943 -11.567 -4.571 1.00 80.81 106 MET A C 1
ATOM 835 O O . MET A 1 106 ? -2.730 -12.509 -5.332 1.00 80.81 106 MET A O 1
ATOM 839 N N . GLU A 1 107 ? -3.714 -11.661 -3.490 1.00 83.06 107 GLU A N 1
ATOM 840 C CA . GLU A 1 107 ? -4.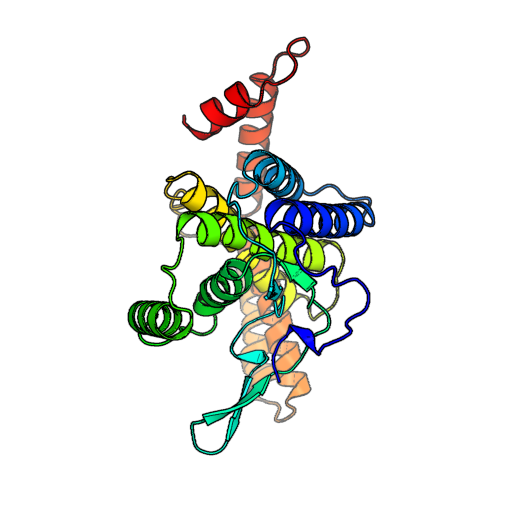347 -12.897 -3.037 1.00 83.06 107 GLU A CA 1
ATOM 841 C C . GLU A 1 107 ? -5.833 -12.635 -2.776 1.00 83.06 107 GLU A C 1
ATOM 843 O O . GLU A 1 107 ? -6.204 -12.224 -1.673 1.00 83.06 107 GLU A O 1
ATOM 848 N N . PRO A 1 108 ? -6.695 -12.816 -3.795 1.00 80.44 108 PRO A N 1
ATOM 849 C CA . PRO A 1 108 ? -8.106 -12.476 -3.691 1.00 80.44 108 PRO A CA 1
ATOM 850 C C . PRO A 1 108 ? -8.793 -13.220 -2.552 1.00 80.44 108 PRO A C 1
ATOM 852 O O . PRO A 1 108 ? -8.759 -14.449 -2.488 1.00 80.44 108 PRO A O 1
ATOM 855 N N . VAL A 1 109 ? -9.472 -12.467 -1.687 1.00 75.50 109 VAL A N 1
ATOM 856 C CA . VAL A 1 109 ? -10.344 -13.032 -0.657 1.00 75.50 109 VAL A CA 1
ATOM 857 C C . VAL A 1 109 ? -11.664 -13.435 -1.321 1.00 75.50 109 VAL A C 1
ATOM 859 O O . VAL A 1 109 ? -12.343 -12.568 -1.884 1.00 75.50 109 VAL A O 1
ATOM 862 N N . PRO A 1 110 ? -12.055 -14.721 -1.281 1.00 79.50 110 PRO A N 1
ATOM 863 C CA . PRO A 1 110 ? -13.349 -15.144 -1.799 1.00 79.50 110 PRO A CA 1
ATOM 864 C C . PRO A 1 110 ? -14.486 -14.458 -1.038 1.00 79.50 110 PRO A C 1
ATOM 866 O O . PRO A 1 110 ? -14.487 -14.450 0.189 1.00 79.50 110 PRO A O 1
ATOM 869 N N . ASP A 1 111 ? -15.452 -13.910 -1.776 1.00 83.94 111 ASP A N 1
ATOM 870 C CA . ASP A 1 111 ? -16.655 -13.266 -1.229 1.00 83.94 111 ASP A CA 1
ATOM 871 C C . ASP A 1 111 ? -16.358 -12.227 -0.127 1.00 83.94 111 ASP A C 1
ATOM 873 O O . ASP A 1 111 ? -16.834 -12.303 1.008 1.00 83.94 111 ASP A O 1
ATOM 877 N N . PHE A 1 112 ? -15.535 -11.232 -0.473 1.00 81.19 112 PHE A N 1
ATOM 878 C CA . PHE A 1 112 ? -15.185 -10.129 0.425 1.00 81.19 112 PHE A CA 1
ATOM 879 C C . PHE A 1 112 ? -16.410 -9.442 1.073 1.00 81.19 112 PHE A C 1
ATOM 881 O O . PHE A 1 112 ? -16.357 -9.180 2.276 1.00 81.19 112 PHE A O 1
ATOM 888 N N . PRO A 1 113 ? -17.541 -9.210 0.367 1.00 85.94 113 PRO A N 1
ATOM 889 C CA . PRO A 1 113 ? -18.755 -8.695 1.002 1.00 85.94 113 PRO A CA 1
ATOM 890 C C . PRO A 1 113 ? -19.282 -9.587 2.134 1.00 85.94 113 PRO A C 1
ATOM 892 O O . PRO A 1 113 ? -19.613 -9.074 3.204 1.00 85.94 113 PRO A O 1
ATOM 895 N N . ALA A 1 114 ? -19.315 -10.913 1.953 1.00 87.88 114 ALA A N 1
ATOM 896 C CA . ALA A 1 114 ? -19.737 -11.823 3.017 1.00 87.88 114 ALA A CA 1
ATOM 897 C C . ALA A 1 114 ? -18.783 -11.805 4.221 1.00 87.88 114 ALA A C 1
ATOM 899 O O . ALA A 1 114 ? -19.241 -11.912 5.363 1.00 87.88 114 ALA A O 1
ATOM 900 N N . VAL A 1 115 ? -17.475 -11.631 3.988 1.00 85.06 115 VAL A N 1
ATOM 901 C CA . VAL A 1 115 ? -16.476 -11.465 5.059 1.00 85.06 115 VAL A CA 1
ATOM 902 C C . VAL A 1 115 ? -16.752 -10.200 5.873 1.00 85.06 115 VAL A C 1
ATOM 904 O O . VAL A 1 115 ? -16.790 -10.273 7.101 1.00 85.06 115 VAL A O 1
ATOM 907 N N . ILE A 1 116 ? -17.029 -9.069 5.215 1.00 89.38 116 ILE A N 1
ATOM 908 C CA . ILE A 1 116 ? -17.404 -7.817 5.890 1.00 89.38 116 ILE A CA 1
ATOM 909 C C . ILE A 1 116 ? -18.680 -8.005 6.719 1.00 89.38 116 ILE A C 1
ATOM 911 O O . ILE A 1 116 ? -18.680 -7.711 7.912 1.00 89.38 116 ILE A O 1
ATOM 915 N N . SER A 1 117 ? -19.735 -8.600 6.155 1.00 91.38 117 SER A N 1
ATOM 916 C CA . SER A 1 117 ? -20.971 -8.859 6.910 1.00 91.38 117 SER A CA 1
ATOM 917 C C . SER A 1 117 ? -20.774 -9.822 8.088 1.00 91.38 117 SER A C 1
ATOM 919 O O . SER A 1 117 ? -21.480 -9.743 9.097 1.00 91.38 117 SER A O 1
ATOM 921 N N . ALA A 1 118 ? -19.838 -10.771 7.985 1.00 90.81 118 ALA A N 1
ATOM 922 C CA . ALA A 1 118 ? -19.478 -11.639 9.101 1.00 90.81 118 ALA A CA 1
ATOM 923 C C . ALA A 1 118 ? -1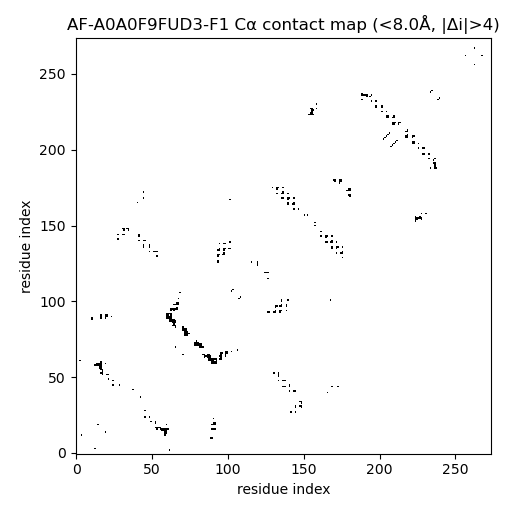8.737 -10.882 10.205 1.00 90.81 118 ALA A C 1
ATOM 925 O O . ALA A 1 118 ? -19.047 -11.096 11.379 1.00 90.81 118 ALA A O 1
ATOM 926 N N . TYR A 1 119 ? -17.824 -9.986 9.827 1.00 91.62 119 TYR A N 1
ATOM 927 C CA . TYR A 1 119 ? -17.120 -9.106 10.750 1.00 91.62 119 TYR A CA 1
ATOM 928 C C . TYR A 1 119 ? -18.099 -8.215 11.522 1.00 91.62 119 TYR A C 1
ATOM 930 O O . TYR A 1 119 ? -18.090 -8.244 12.749 1.00 91.62 119 TYR A O 1
ATOM 938 N N . GLU A 1 120 ? -19.012 -7.520 10.836 1.00 94.44 120 GLU A N 1
ATOM 939 C CA . GLU A 1 120 ? -20.010 -6.637 11.466 1.00 94.44 120 GLU A CA 1
ATOM 940 C C . GLU A 1 120 ? -20.861 -7.365 12.513 1.00 94.44 120 GLU A C 1
ATOM 942 O O . GLU A 1 120 ? -21.092 -6.871 13.617 1.00 94.44 120 GLU A O 1
ATOM 947 N N . ARG A 1 121 ? -21.295 -8.591 12.193 1.00 95.25 121 ARG A N 1
ATOM 948 C CA . ARG A 1 121 ? -22.107 -9.416 13.097 1.00 95.25 121 ARG A CA 1
ATOM 949 C C . ARG A 1 121 ? -21.356 -9.810 14.368 1.00 95.25 121 ARG A C 1
ATOM 951 O O . ARG A 1 121 ? -21.972 -9.898 15.424 1.00 95.25 121 ARG A O 1
ATOM 958 N N . ILE A 1 122 ? -20.061 -10.107 14.253 1.00 93.81 122 ILE A N 1
ATOM 959 C CA . ILE A 1 122 ? -19.213 -10.518 15.382 1.00 93.81 122 ILE A CA 1
ATOM 960 C C . ILE A 1 122 ? -18.803 -9.297 16.211 1.00 93.81 122 ILE A C 1
ATOM 962 O O . ILE A 1 122 ? -18.850 -9.355 17.437 1.00 93.81 122 ILE A O 1
ATOM 966 N N . ALA A 1 123 ? -18.436 -8.197 15.551 1.00 90.50 123 ALA A N 1
ATOM 967 C CA . ALA A 1 123 ? -18.052 -6.943 16.190 1.00 90.50 123 ALA A CA 1
ATOM 968 C C . ALA A 1 123 ? -19.240 -6.231 16.860 1.00 90.50 123 ALA A C 1
ATOM 970 O O . ALA A 1 123 ? -19.051 -5.458 17.796 1.00 90.50 123 ALA A O 1
ATOM 971 N N . GLY A 1 124 ? -20.468 -6.490 16.395 1.00 92.19 124 GLY A N 1
ATOM 972 C CA . GLY A 1 124 ? -21.678 -5.830 16.887 1.00 92.19 124 GLY A CA 1
ATOM 973 C C . GLY A 1 124 ? -21.816 -4.380 16.415 1.00 92.19 124 GLY A C 1
ATOM 974 O O . GLY A 1 124 ? -22.639 -3.638 16.950 1.00 92.19 124 GLY A O 1
ATOM 975 N N . SER A 1 125 ? -21.023 -3.970 15.425 1.00 90.19 125 SER A N 1
ATOM 976 C CA . SER A 1 125 ? -21.002 -2.628 14.851 1.00 90.19 125 SER A CA 1
ATOM 977 C C . SER A 1 125 ? -20.851 -2.699 13.334 1.00 90.19 125 SER A C 1
ATOM 979 O O . SER A 1 125 ? -20.276 -3.645 12.794 1.00 90.19 125 SER A O 1
ATOM 981 N N . ALA A 1 126 ? -21.409 -1.706 12.641 1.00 92.88 126 ALA A N 1
ATOM 982 C CA . ALA A 1 126 ? -21.269 -1.596 11.196 1.00 92.88 126 ALA A CA 1
ATOM 983 C C . ALA A 1 126 ? -19.838 -1.192 10.820 1.00 92.88 126 ALA A C 1
ATOM 985 O O . ALA A 1 126 ? -19.192 -0.402 11.518 1.00 92.88 126 ALA A O 1
ATOM 986 N N . VAL A 1 127 ? -19.370 -1.710 9.689 1.00 94.31 127 VAL A N 1
ATOM 987 C CA . VAL A 1 127 ? -18.108 -1.302 9.084 1.00 94.31 127 VAL A CA 1
ATOM 988 C C . VAL A 1 127 ? -18.294 0.060 8.432 1.00 94.31 127 VAL A C 1
ATOM 990 O O . VAL A 1 127 ? -19.285 0.332 7.757 1.00 94.31 127 VAL A O 1
ATOM 993 N N . ASP A 1 128 ? -17.306 0.926 8.620 1.00 94.81 128 ASP A N 1
ATOM 994 C CA . ASP A 1 128 ? -17.297 2.256 8.034 1.00 94.81 128 ASP A CA 1
ATOM 995 C C . ASP A 1 128 ? -16.376 2.282 6.816 1.00 94.81 128 ASP A C 1
ATOM 997 O O . ASP A 1 128 ? -15.148 2.273 6.926 1.00 94.81 128 ASP A O 1
ATOM 1001 N N . LEU A 1 129 ? -16.990 2.309 5.634 1.00 92.62 129 LEU A N 1
ATOM 1002 C CA . LEU A 1 129 ? -16.270 2.283 4.366 1.00 92.62 129 LEU A CA 1
ATOM 1003 C C . LEU A 1 129 ? -15.425 3.541 4.132 1.00 92.62 129 LEU A C 1
ATOM 1005 O O . LEU A 1 129 ? -14.399 3.443 3.464 1.00 92.62 129 LEU A O 1
ATOM 1009 N N . ALA A 1 130 ? -15.812 4.695 4.685 1.00 94.50 130 ALA A N 1
ATOM 1010 C CA . ALA A 1 130 ? -15.024 5.919 4.556 1.00 94.50 130 ALA A CA 1
ATOM 1011 C C . ALA A 1 130 ? -13.742 5.821 5.391 1.00 94.50 130 ALA A C 1
ATOM 1013 O O . ALA A 1 130 ? -12.660 6.164 4.917 1.00 94.50 130 ALA A O 1
ATOM 1014 N N . ARG A 1 131 ? -13.836 5.253 6.599 1.00 96.50 131 ARG A N 1
ATOM 1015 C CA . ARG A 1 131 ? -12.654 4.964 7.424 1.00 96.50 131 ARG A CA 1
ATOM 1016 C C . ARG A 1 131 ? -11.768 3.889 6.799 1.00 96.50 131 ARG A C 1
ATOM 1018 O O . ARG A 1 131 ? -10.553 4.051 6.799 1.00 96.50 131 ARG A O 1
ATOM 1025 N N . ILE A 1 132 ? -12.340 2.846 6.189 1.00 95.56 132 ILE A N 1
ATOM 1026 C CA . ILE A 1 132 ? -11.548 1.895 5.389 1.00 95.56 132 ILE A CA 1
ATOM 1027 C C . ILE A 1 132 ? -10.844 2.612 4.232 1.00 95.56 132 ILE A C 1
ATOM 1029 O O . ILE A 1 132 ? -9.675 2.335 3.992 1.00 95.56 132 ILE A O 1
ATOM 1033 N N . ALA A 1 133 ? -11.510 3.521 3.514 1.00 95.75 133 ALA A N 1
ATOM 1034 C CA . ALA A 1 133 ? -10.892 4.257 2.411 1.00 95.75 133 ALA A CA 1
ATOM 1035 C C . ALA A 1 133 ? -9.699 5.107 2.882 1.00 95.75 133 ALA A C 1
ATOM 1037 O O . ALA A 1 133 ? -8.625 5.006 2.289 1.00 95.75 133 ALA A O 1
ATOM 1038 N N . TYR A 1 134 ? -9.846 5.838 3.994 1.00 98.06 134 TYR A N 1
ATOM 1039 C CA . TYR A 1 134 ? -8.737 6.545 4.646 1.00 98.06 134 TYR A CA 1
ATOM 1040 C C . TYR A 1 134 ? -7.576 5.598 4.969 1.00 98.06 134 TYR A C 1
ATOM 1042 O O . TYR A 1 134 ? -6.438 5.815 4.551 1.00 98.06 134 TYR A O 1
ATOM 1050 N N . HIS A 1 135 ? -7.866 4.492 5.658 1.00 98.25 135 HIS A N 1
ATOM 1051 C CA . HIS A 1 135 ? -6.828 3.545 6.052 1.00 98.25 135 HIS A CA 1
ATOM 1052 C C . HIS A 1 135 ? -6.202 2.831 4.860 1.00 98.25 135 HIS A C 1
ATOM 1054 O O . HIS A 1 135 ? -5.026 2.500 4.912 1.00 98.25 135 HIS A O 1
ATOM 1060 N N . ARG A 1 136 ? -6.922 2.652 3.746 1.00 97.06 136 ARG A N 1
ATOM 1061 C CA . ARG A 1 136 ? -6.347 2.120 2.501 1.00 97.06 136 ARG A CA 1
ATOM 1062 C C . ARG A 1 136 ? -5.292 3.055 1.926 1.00 97.06 136 ARG A C 1
ATOM 1064 O O . ARG A 1 136 ? -4.281 2.552 1.435 1.00 97.06 136 ARG A O 1
ATOM 1071 N N . VAL A 1 137 ? -5.492 4.372 2.003 1.00 98.25 137 VAL A N 1
ATOM 1072 C CA . VAL A 1 137 ? -4.439 5.344 1.670 1.00 98.25 137 VAL A CA 1
ATOM 1073 C C . VAL A 1 137 ? -3.272 5.174 2.631 1.00 98.25 137 VAL A C 1
ATOM 1075 O O . VAL A 1 137 ? -2.136 5.020 2.182 1.00 98.25 137 VAL A O 1
ATOM 1078 N N . PHE A 1 138 ? -3.550 5.110 3.936 1.00 98.44 138 PHE A N 1
ATOM 1079 C CA . PHE A 1 138 ? -2.501 5.060 4.947 1.00 98.44 138 PHE A CA 1
ATOM 1080 C C . PHE A 1 138 ? -1.618 3.812 4.817 1.00 98.44 138 PHE A C 1
ATOM 1082 O O . PHE A 1 138 ? -0.405 3.929 4.659 1.00 98.44 138 PHE A O 1
ATOM 1089 N N . VAL A 1 139 ? -2.200 2.612 4.779 1.00 97.31 139 VAL A N 1
ATOM 1090 C CA . VAL A 1 139 ? -1.436 1.359 4.646 1.00 97.31 139 VAL A CA 1
ATOM 1091 C C . VAL A 1 139 ? -0.691 1.274 3.311 1.00 97.31 139 VAL A C 1
ATOM 1093 O O . VAL A 1 139 ? 0.443 0.798 3.268 1.00 97.31 139 VAL A O 1
ATOM 1096 N N . SER A 1 140 ? -1.260 1.816 2.226 1.00 97.25 140 SER A N 1
ATOM 1097 C CA . SER A 1 140 ? -0.562 1.894 0.936 1.00 97.25 140 SER A CA 1
ATOM 1098 C C . SER A 1 140 ? 0.645 2.837 1.011 1.00 97.25 140 SER A C 1
ATOM 1100 O O . SER A 1 140 ? 1.719 2.496 0.510 1.00 97.25 140 SER A O 1
ATOM 1102 N N . ALA A 1 141 ? 0.503 3.988 1.678 1.00 97.69 141 ALA A N 1
ATOM 1103 C CA . ALA A 1 141 ? 1.592 4.934 1.908 1.00 97.69 141 ALA A CA 1
ATOM 1104 C C . ALA A 1 141 ? 2.711 4.299 2.741 1.00 97.69 141 ALA A C 1
ATOM 1106 O O . ALA A 1 141 ? 3.873 4.380 2.349 1.00 97.69 141 ALA A O 1
ATOM 1107 N N . ARG A 1 142 ? 2.370 3.564 3.808 1.00 96.25 142 ARG A N 1
ATOM 1108 C CA . ARG A 1 142 ? 3.329 2.807 4.632 1.00 96.25 142 ARG A CA 1
ATOM 1109 C C . ARG A 1 142 ? 4.159 1.844 3.785 1.00 96.25 142 ARG A C 1
ATOM 1111 O O . ARG A 1 142 ? 5.386 1.861 3.855 1.00 96.25 142 ARG A O 1
ATOM 1118 N N . VAL A 1 143 ? 3.525 1.062 2.907 1.00 94.38 143 VAL A N 1
ATOM 1119 C CA . VAL A 1 143 ? 4.251 0.150 2.004 1.00 94.38 143 VAL A CA 1
ATOM 1120 C C . VAL A 1 143 ? 5.179 0.902 1.048 1.00 94.38 143 VAL A C 1
ATOM 1122 O O . VAL A 1 143 ? 6.286 0.429 0.773 1.00 94.38 143 VAL A O 1
ATOM 1125 N N . VAL A 1 144 ? 4.762 2.059 0.529 1.00 95.06 144 VAL A N 1
ATOM 1126 C CA . VAL A 1 144 ? 5.623 2.887 -0.330 1.00 95.06 144 VAL A CA 1
ATOM 1127 C C . VAL A 1 144 ? 6.804 3.454 0.467 1.00 95.06 144 VAL A C 1
ATOM 1129 O O . VAL A 1 144 ? 7.930 3.332 -0.008 1.00 95.06 144 VAL A O 1
ATOM 1132 N N . ILE A 1 145 ? 6.593 3.940 1.695 1.00 94.75 145 ILE A N 1
ATOM 1133 C CA . ILE A 1 145 ? 7.648 4.427 2.604 1.00 94.75 145 ILE A CA 1
ATOM 1134 C C . ILE A 1 145 ? 8.666 3.322 2.917 1.00 94.75 145 ILE A C 1
ATOM 1136 O O . ILE A 1 145 ? 9.870 3.536 2.787 1.00 94.75 145 ILE A O 1
ATOM 1140 N N . ILE A 1 146 ? 8.216 2.104 3.247 1.00 91.88 146 ILE A N 1
ATOM 1141 C CA . ILE A 1 146 ? 9.114 0.957 3.489 1.00 91.88 146 ILE A CA 1
ATOM 1142 C C . ILE A 1 146 ? 10.012 0.708 2.274 1.00 91.88 146 ILE A C 1
ATOM 1144 O O . ILE A 1 146 ? 11.203 0.442 2.423 1.00 91.88 146 ILE A O 1
ATOM 1148 N N . ARG A 1 147 ? 9.455 0.784 1.061 1.00 88.25 147 ARG A N 1
ATOM 1149 C CA . ARG A 1 147 ? 10.189 0.554 -0.199 1.00 88.25 147 ARG A CA 1
ATOM 1150 C C . ARG A 1 147 ? 11.059 1.728 -0.629 1.00 88.25 147 ARG A C 1
ATOM 1152 O O . ARG A 1 147 ? 11.948 1.536 -1.464 1.00 88.25 147 ARG A O 1
ATOM 1159 N N . HIS A 1 148 ? 10.756 2.915 -0.121 1.00 86.81 148 HIS A N 1
ATOM 1160 C CA . HIS A 1 148 ? 11.568 4.111 -0.273 1.00 86.81 148 HIS A CA 1
ATOM 1161 C C . HIS A 1 148 ? 12.828 4.004 0.588 1.00 86.81 148 HIS A C 1
ATOM 1163 O O . HIS A 1 148 ? 13.934 4.145 0.080 1.00 86.81 148 HIS A O 1
ATOM 1169 N N . ARG A 1 149 ? 12.665 3.588 1.851 1.00 85.56 149 ARG A N 1
ATOM 1170 C CA . ARG A 1 149 ? 13.764 3.319 2.795 1.00 85.56 149 ARG A CA 1
ATOM 1171 C C . ARG A 1 149 ? 14.619 2.117 2.406 1.00 85.56 149 ARG A C 1
ATOM 1173 O O . ARG A 1 149 ? 15.840 2.150 2.524 1.00 85.56 149 ARG A O 1
ATOM 1180 N N . ASN A 1 150 ? 13.988 1.034 1.952 1.00 74.88 150 ASN A N 1
ATOM 1181 C CA . ASN A 1 150 ? 14.667 -0.232 1.694 1.00 74.88 150 ASN A CA 1
ATOM 1182 C C . ASN A 1 150 ? 14.869 -0.483 0.193 1.00 74.88 150 ASN A C 1
ATOM 1184 O O . ASN A 1 150 ? 13.921 -0.723 -0.556 1.00 74.88 150 ASN A O 1
ATOM 1188 N N . VAL A 1 151 ? 16.133 -0.561 -0.239 1.00 60.91 151 VAL A N 1
ATOM 1189 C CA . VAL A 1 151 ? 16.527 -1.059 -1.578 1.00 60.91 151 VAL A CA 1
ATOM 1190 C C . VAL A 1 151 ? 16.801 -2.575 -1.553 1.00 60.91 151 VAL A C 1
ATOM 1192 O O . VAL A 1 151 ? 17.449 -3.126 -2.439 1.00 60.91 151 VAL A O 1
ATOM 1195 N N . THR A 1 152 ? 16.338 -3.287 -0.525 1.00 57.50 152 THR A N 1
ATOM 1196 C CA . THR A 1 152 ? 16.619 -4.717 -0.365 1.00 57.50 152 THR A CA 1
ATOM 1197 C C . THR A 1 152 ? 15.733 -5.577 -1.273 1.00 57.50 152 THR A C 1
ATOM 1199 O O . THR A 1 152 ? 14.593 -5.239 -1.597 1.00 57.50 152 THR A O 1
ATOM 1202 N N . GLY A 1 153 ? 16.281 -6.710 -1.715 1.00 70.00 153 GLY A N 1
ATOM 1203 C CA . GLY A 1 153 ? 15.612 -7.662 -2.600 1.00 70.00 153 GLY A CA 1
ATOM 1204 C C . GLY A 1 153 ? 16.155 -7.656 -4.027 1.00 70.00 153 GLY A C 1
ATOM 1205 O O . GLY A 1 153 ? 16.875 -6.759 -4.460 1.00 70.00 153 GLY A O 1
ATOM 1206 N N . GLU A 1 154 ? 15.828 -8.704 -4.779 1.00 79.94 154 GLU A N 1
ATOM 1207 C CA . GLU A 1 154 ? 16.333 -8.836 -6.139 1.00 79.94 154 GLU A CA 1
ATOM 1208 C C . GLU A 1 154 ? 15.744 -7.744 -7.068 1.00 79.94 154 GLU A C 1
ATOM 1210 O O . GLU A 1 154 ? 14.514 -7.569 -7.096 1.00 79.94 154 GLU A O 1
ATOM 1215 N N . PRO A 1 155 ? 16.555 -7.073 -7.909 1.00 83.75 155 PRO A N 1
ATOM 1216 C CA . PRO A 1 155 ? 16.127 -5.911 -8.697 1.00 83.75 155 PRO A CA 1
ATOM 1217 C C . PRO A 1 155 ? 14.860 -6.138 -9.531 1.00 83.75 155 PRO A C 1
ATOM 1219 O O . PRO A 1 155 ? 13.956 -5.303 -9.540 1.00 83.75 155 PRO A O 1
ATOM 1222 N N . GLY A 1 156 ? 14.738 -7.301 -10.180 1.00 82.50 156 GLY A N 1
ATOM 1223 C CA . GLY A 1 156 ? 13.570 -7.631 -10.996 1.00 82.50 156 GLY A CA 1
ATOM 1224 C C . GLY A 1 156 ? 12.250 -7.702 -10.218 1.00 82.50 156 GLY A C 1
ATOM 1225 O O . GLY A 1 156 ? 11.204 -7.343 -10.756 1.00 82.50 156 GLY A O 1
ATOM 1226 N N . ASN A 1 157 ? 12.275 -8.138 -8.954 1.00 82.88 157 ASN A N 1
ATOM 1227 C CA . ASN A 1 157 ? 11.086 -8.179 -8.094 1.00 82.88 157 ASN A CA 1
ATOM 1228 C C . ASN A 1 157 ? 10.786 -6.790 -7.519 1.00 82.88 157 ASN A C 1
ATOM 1230 O O . ASN A 1 157 ? 9.619 -6.411 -7.386 1.00 82.88 157 ASN A O 1
ATOM 1234 N N . SER A 1 158 ? 11.835 -6.016 -7.228 1.00 85.38 158 SER A N 1
ATOM 1235 C CA . SER A 1 158 ? 11.721 -4.643 -6.736 1.00 85.38 158 SER A CA 1
ATOM 1236 C C . SER A 1 158 ? 11.014 -3.738 -7.749 1.00 85.38 158 SER A C 1
ATOM 1238 O O . SER A 1 158 ? 10.066 -3.055 -7.380 1.00 85.38 158 SER A O 1
ATOM 1240 N N . ILE A 1 159 ? 11.358 -3.818 -9.042 1.00 87.25 159 ILE A N 1
ATOM 1241 C CA . ILE A 1 159 ? 10.700 -3.028 -10.104 1.00 87.25 159 ILE A CA 1
ATOM 1242 C C . ILE A 1 159 ? 9.182 -3.260 -10.119 1.00 87.25 159 ILE A C 1
ATOM 1244 O O . ILE A 1 159 ? 8.401 -2.311 -10.063 1.00 87.25 159 ILE A O 1
ATOM 1248 N N . VAL A 1 160 ? 8.757 -4.527 -10.167 1.00 84.56 160 VAL A N 1
ATOM 1249 C CA . VAL A 1 160 ? 7.332 -4.884 -10.260 1.00 84.56 160 VAL A CA 1
ATOM 1250 C C . VAL A 1 160 ? 6.583 -4.476 -8.996 1.00 84.56 160 VAL A C 1
ATOM 1252 O O . VAL A 1 160 ? 5.512 -3.880 -9.073 1.00 84.56 160 VAL A O 1
ATOM 1255 N N . SER A 1 161 ? 7.149 -4.775 -7.827 1.00 86.62 161 SER A N 1
ATOM 1256 C CA . SER A 1 161 ? 6.501 -4.465 -6.554 1.00 86.62 161 SER A CA 1
ATOM 1257 C C . SER A 1 161 ? 6.447 -2.961 -6.277 1.00 86.62 161 SER A C 1
ATOM 1259 O O . SER A 1 161 ? 5.416 -2.487 -5.808 1.00 86.62 161 SER A O 1
ATOM 1261 N N . LYS A 1 162 ? 7.486 -2.181 -6.608 1.00 89.19 162 LYS A N 1
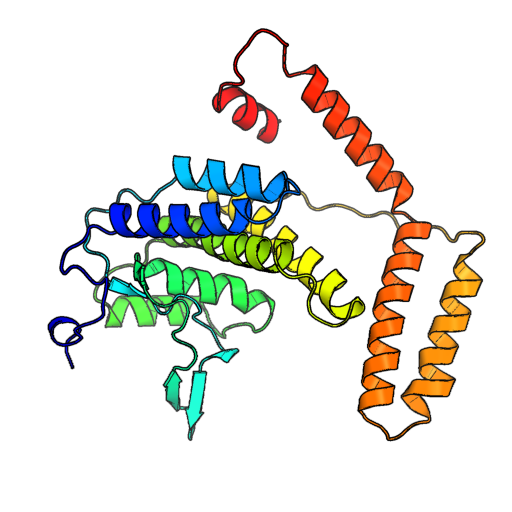ATOM 1262 C CA . LYS A 1 162 ? 7.446 -0.712 -6.508 1.00 89.19 162 LYS A CA 1
ATOM 1263 C C . LYS A 1 162 ? 6.353 -0.134 -7.406 1.00 89.19 162 LYS A C 1
ATOM 1265 O O . LYS A 1 162 ? 5.525 0.625 -6.917 1.00 89.19 162 LYS A O 1
ATOM 1270 N N . ALA A 1 163 ? 6.292 -0.546 -8.674 1.00 88.56 163 ALA A N 1
ATOM 1271 C CA . ALA A 1 163 ? 5.257 -0.080 -9.598 1.00 88.56 163 ALA A CA 1
ATOM 1272 C C . ALA A 1 163 ? 3.838 -0.405 -9.098 1.00 88.56 163 ALA A C 1
ATOM 1274 O O . ALA A 1 163 ? 2.975 0.471 -9.086 1.00 88.56 163 ALA A O 1
ATOM 1275 N N . LEU A 1 164 ? 3.614 -1.637 -8.623 1.00 90.62 164 LEU A N 1
ATOM 1276 C CA . LEU A 1 164 ? 2.326 -2.060 -8.074 1.00 90.62 164 LEU A CA 1
ATOM 1277 C C . LEU A 1 164 ? 1.912 -1.212 -6.865 1.00 90.62 164 LEU A C 1
ATOM 1279 O O . LEU A 1 164 ? 0.814 -0.674 -6.856 1.00 90.62 164 LEU A O 1
ATOM 1283 N N . ASN A 1 165 ? 2.777 -1.062 -5.859 1.00 93.25 165 ASN A N 1
ATOM 1284 C CA . ASN A 1 165 ? 2.397 -0.378 -4.617 1.00 93.25 165 ASN A CA 1
ATOM 1285 C C . ASN A 1 165 ? 2.195 1.128 -4.808 1.00 93.25 165 ASN A C 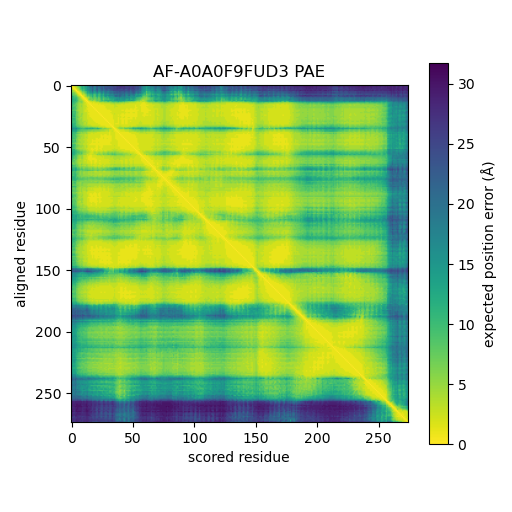1
ATOM 1287 O O . ASN A 1 165 ? 1.290 1.698 -4.206 1.00 93.25 165 ASN A O 1
ATOM 1291 N N . ARG A 1 166 ? 2.961 1.763 -5.706 1.00 93.19 166 ARG A N 1
ATOM 1292 C CA . ARG A 1 166 ? 2.690 3.151 -6.107 1.00 93.19 166 ARG A CA 1
ATOM 1293 C C . ARG A 1 166 ? 1.326 3.280 -6.774 1.00 93.19 166 ARG A C 1
ATOM 1295 O O . ARG A 1 166 ? 0.589 4.212 -6.472 1.00 93.19 166 ARG A O 1
ATOM 1302 N N . ARG A 1 167 ? 0.967 2.334 -7.649 1.00 92.19 167 ARG A N 1
ATOM 1303 C CA . ARG A 1 167 ? -0.350 2.334 -8.291 1.00 92.19 167 ARG A CA 1
ATOM 1304 C C . ARG A 1 167 ? -1.477 2.126 -7.279 1.00 92.19 167 ARG A C 1
ATOM 1306 O O . ARG A 1 167 ? -2.455 2.856 -7.345 1.00 92.19 167 ARG A O 1
ATOM 1313 N N . LEU A 1 168 ? -1.315 1.205 -6.329 1.00 93.44 168 LEU A N 1
ATOM 1314 C CA . LEU A 1 168 ? -2.295 0.977 -5.262 1.00 93.44 168 LEU A CA 1
ATOM 1315 C C . LEU A 1 168 ? -2.509 2.221 -4.393 1.00 93.44 168 LEU A C 1
ATOM 1317 O O . LEU A 1 168 ? -3.650 2.516 -4.056 1.00 93.44 168 LEU A O 1
ATOM 1321 N N . LEU A 1 169 ? -1.447 2.971 -4.084 1.00 95.56 169 LEU A N 1
ATOM 1322 C CA . LEU A 1 169 ? -1.559 4.239 -3.364 1.00 95.56 169 LEU A CA 1
ATOM 1323 C C . LEU A 1 169 ? -2.340 5.288 -4.169 1.00 95.56 169 LEU A C 1
ATOM 1325 O O . LEU A 1 169 ? -3.261 5.899 -3.636 1.00 95.56 169 LEU A O 1
ATOM 1329 N N . ILE A 1 170 ? -2.030 5.451 -5.460 1.00 93.50 170 ILE A N 1
ATOM 1330 C CA . ILE A 1 170 ? -2.767 6.364 -6.352 1.00 93.50 170 ILE A CA 1
ATOM 1331 C C . ILE A 1 170 ? -4.245 5.967 -6.443 1.00 93.50 170 ILE A C 1
ATOM 1333 O O . ILE A 1 170 ? -5.123 6.823 -6.341 1.00 93.50 170 ILE A O 1
ATOM 1337 N N . ASP A 1 171 ? -4.528 4.673 -6.612 1.00 91.88 171 ASP A N 1
ATOM 1338 C CA . ASP A 1 171 ? -5.893 4.153 -6.680 1.00 91.88 171 ASP A CA 1
ATOM 1339 C C . ASP A 1 171 ? -6.636 4.369 -5.350 1.00 91.88 171 ASP A C 1
ATOM 1341 O O . ASP A 1 171 ? -7.812 4.721 -5.364 1.00 91.88 171 ASP A O 1
ATOM 1345 N N . ALA A 1 172 ? -5.961 4.197 -4.208 1.00 94.75 172 ALA A N 1
ATOM 1346 C CA . ALA A 1 172 ? -6.544 4.414 -2.886 1.00 94.75 172 ALA A CA 1
ATOM 1347 C C . ALA A 1 172 ? -6.902 5.886 -2.647 1.00 94.75 172 ALA A C 1
ATOM 1349 O O . ALA A 1 172 ? -8.016 6.160 -2.211 1.00 94.75 172 ALA A O 1
ATOM 1350 N N . ILE A 1 173 ? -5.997 6.815 -2.976 1.00 94.94 173 ILE A N 1
ATOM 1351 C CA . ILE A 1 173 ? -6.237 8.264 -2.874 1.00 94.94 173 ILE A CA 1
ATOM 1352 C C . ILE A 1 173 ? -7.407 8.658 -3.776 1.00 94.94 173 ILE A C 1
ATOM 1354 O O . ILE A 1 173 ? -8.369 9.268 -3.320 1.00 94.94 173 ILE A O 1
ATOM 1358 N N . SER A 1 174 ? -7.360 8.237 -5.046 1.00 91.81 174 SER A N 1
ATOM 1359 C CA . SER A 1 174 ? -8.409 8.553 -6.022 1.00 91.81 174 SER A CA 1
ATOM 1360 C C . SER A 1 174 ? -9.769 8.057 -5.533 1.00 91.81 174 SER A C 1
ATOM 1362 O O . SER A 1 174 ? -10.732 8.818 -5.507 1.00 91.81 174 SER A O 1
ATOM 1364 N N . ALA A 1 175 ? -9.837 6.804 -5.070 1.00 89.94 175 ALA A N 1
ATOM 1365 C CA . ALA A 1 175 ? -11.067 6.219 -4.554 1.00 89.94 175 ALA A CA 1
ATOM 1366 C C . ALA A 1 175 ? -11.578 6.925 -3.288 1.00 89.94 175 ALA A C 1
ATOM 1368 O O . ALA A 1 175 ? -12.789 7.096 -3.150 1.00 89.94 175 ALA A O 1
ATOM 1369 N N . ALA A 1 176 ? -10.687 7.340 -2.383 1.00 93.19 176 ALA A N 1
ATOM 1370 C CA . ALA A 1 176 ? -11.060 8.063 -1.169 1.00 93.19 176 ALA A CA 1
ATOM 1371 C C . ALA A 1 176 ? -11.653 9.450 -1.478 1.00 93.19 176 ALA A C 1
ATOM 1373 O O . ALA A 1 176 ? -12.621 9.849 -0.833 1.00 93.19 176 ALA A O 1
ATOM 1374 N N . ASP A 1 177 ? -11.165 10.119 -2.526 1.00 90.75 177 ASP A N 1
ATOM 1375 C CA . ASP A 1 177 ? -11.714 11.392 -3.010 1.00 90.75 177 ASP A CA 1
ATOM 1376 C C . ASP A 1 177 ? -12.924 11.227 -3.955 1.00 90.75 177 ASP A C 1
ATOM 1378 O O . ASP A 1 177 ? -13.475 12.216 -4.442 1.00 90.75 177 ASP A O 1
ATOM 1382 N N . GLY A 1 178 ? -13.352 9.992 -4.242 1.00 88.25 178 GLY A N 1
ATOM 1383 C CA . GLY A 1 178 ? -14.476 9.709 -5.140 1.00 88.25 178 GLY A CA 1
ATOM 1384 C C . GLY A 1 178 ? -14.157 9.869 -6.632 1.00 88.25 178 GLY A C 1
ATOM 1385 O O . GLY A 1 178 ? -15.068 10.077 -7.434 1.00 88.25 178 GLY A O 1
ATOM 1386 N N . HIS A 1 179 ? -12.884 9.763 -7.011 1.00 85.06 179 HIS A N 1
ATOM 1387 C CA . HIS A 1 179 ? -12.411 9.836 -8.390 1.00 85.06 179 HIS A CA 1
ATOM 1388 C C . HIS A 1 179 ? -12.013 8.455 -8.916 1.00 85.06 179 HIS A C 1
ATOM 1390 O O . HIS A 1 179 ? -11.434 7.626 -8.210 1.00 85.06 179 HIS A O 1
ATOM 1396 N N . GLU A 1 180 ? -12.272 8.218 -10.201 1.00 76.50 180 GLU A N 1
ATOM 1397 C CA . GLU A 1 180 ? -11.668 7.089 -10.897 1.00 76.50 180 GLU A CA 1
ATOM 1398 C C . GLU A 1 180 ? -10.277 7.492 -11.397 1.00 76.50 180 GLU A C 1
ATOM 1400 O O . GLU A 1 180 ? -10.145 8.492 -12.109 1.00 76.50 180 GLU A O 1
ATOM 1405 N N . PRO A 1 181 ? -9.227 6.728 -11.059 1.00 71.69 181 PRO A N 1
ATOM 1406 C CA . PRO A 1 181 ? -7.895 7.021 -11.548 1.00 71.69 181 PRO A CA 1
ATOM 1407 C C . PRO A 1 181 ? -7.879 6.846 -13.073 1.00 71.69 181 PRO A C 1
ATOM 1409 O O . PRO A 1 181 ? -8.436 5.867 -13.587 1.00 71.69 181 PRO A O 1
ATOM 1412 N N . PRO A 1 182 ? -7.221 7.744 -13.825 1.00 68.00 182 PRO A N 1
ATOM 1413 C CA . PRO A 1 182 ? -7.268 7.712 -15.277 1.00 68.00 182 PRO A CA 1
ATOM 1414 C C . PRO A 1 182 ? -6.742 6.375 -15.806 1.00 68.00 182 PRO A C 1
ATOM 1416 O O . PRO A 1 182 ? -5.680 5.882 -15.401 1.00 68.00 182 PRO A O 1
ATOM 1419 N N . ILE A 1 183 ? -7.488 5.784 -16.742 1.00 70.50 183 ILE A N 1
ATOM 1420 C CA . ILE A 1 183 ? -7.018 4.625 -17.497 1.00 70.50 183 ILE A CA 1
ATOM 1421 C C . ILE A 1 183 ? -5.991 5.131 -18.505 1.00 70.50 183 ILE A C 1
ATOM 1423 O O . ILE A 1 183 ? -6.339 5.694 -19.545 1.00 70.50 183 ILE A O 1
ATOM 1427 N N . LEU A 1 184 ? -4.716 4.893 -18.212 1.00 68.62 184 LEU A N 1
ATOM 1428 C CA . LEU A 1 184 ? -3.636 5.168 -19.149 1.00 68.62 184 LEU A CA 1
ATOM 1429 C C . LEU A 1 184 ? -3.753 4.215 -20.343 1.00 68.62 184 LEU A C 1
ATOM 1431 O O . LEU A 1 184 ? -3.467 3.019 -20.250 1.00 68.62 184 LEU A O 1
ATOM 1435 N N . ARG A 1 185 ? -4.189 4.744 -21.489 1.00 67.94 185 ARG A N 1
ATOM 1436 C CA . ARG A 1 185 ? -4.121 4.025 -22.763 1.00 67.94 185 ARG A CA 1
ATOM 1437 C C . ARG A 1 185 ? -2.698 4.107 -23.285 1.00 67.94 185 ARG A C 1
ATOM 1439 O O . ARG A 1 185 ? -2.261 5.150 -23.753 1.00 67.94 185 ARG A O 1
ATOM 1446 N N . ILE A 1 186 ? -1.991 2.990 -23.202 1.00 68.69 186 ILE A N 1
ATOM 1447 C CA . ILE A 1 186 ? -0.618 2.887 -23.686 1.00 68.69 186 ILE A CA 1
ATOM 1448 C C . ILE A 1 186 ? -0.660 2.406 -25.138 1.00 68.69 186 ILE A C 1
ATOM 1450 O O . ILE A 1 186 ? -1.124 1.295 -25.409 1.00 68.69 186 ILE A O 1
ATOM 1454 N N . GLU A 1 187 ? -0.170 3.222 -26.072 1.00 72.31 187 GLU A N 1
ATOM 1455 C CA . GLU A 1 187 ? -0.022 2.814 -27.473 1.00 72.31 187 GLU A CA 1
ATOM 1456 C C . GLU A 1 187 ? 0.925 1.611 -27.608 1.00 72.31 187 GLU A C 1
ATOM 1458 O O . GLU A 1 187 ? 1.830 1.396 -26.791 1.00 72.31 187 GLU A O 1
ATOM 1463 N N . ALA A 1 188 ? 0.709 0.780 -28.634 1.00 73.44 188 ALA A N 1
ATOM 1464 C CA . ALA A 1 188 ? 1.554 -0.385 -28.878 1.00 73.44 188 ALA A CA 1
ATOM 1465 C C . ALA A 1 188 ? 3.013 0.060 -29.103 1.00 73.44 188 ALA A C 1
ATOM 1467 O O . ALA A 1 188 ? 3.251 1.015 -29.838 1.00 73.44 188 ALA A O 1
ATOM 1468 N N . PRO A 1 189 ? 4.005 -0.608 -28.490 1.00 77.38 189 PRO A N 1
ATOM 1469 C CA . PRO A 1 189 ? 5.371 -0.112 -28.528 1.00 77.38 189 PRO A CA 1
ATOM 1470 C C . PRO A 1 189 ? 5.974 -0.309 -29.920 1.00 77.38 189 PRO A C 1
ATOM 1472 O O . PRO A 1 189 ? 5.918 -1.413 -30.472 1.00 77.38 189 PRO A O 1
ATOM 1475 N N . THR A 1 190 ? 6.654 0.703 -30.454 1.00 80.88 190 THR A N 1
ATOM 1476 C CA . THR A 1 190 ? 7.504 0.534 -31.639 1.00 80.88 190 THR A CA 1
ATOM 1477 C C . THR A 1 190 ? 8.824 -0.142 -31.273 1.00 80.88 190 THR A C 1
ATOM 1479 O O . THR A 1 190 ? 9.294 -0.071 -30.137 1.00 80.88 190 THR A O 1
ATOM 1482 N N . ASN A 1 191 ? 9.410 -0.876 -32.219 1.00 86.81 191 ASN A N 1
ATOM 1483 C CA . ASN A 1 191 ? 10.740 -1.454 -32.033 1.00 86.81 191 ASN A CA 1
ATOM 1484 C C . ASN A 1 191 ? 11.808 -0.368 -32.199 1.00 86.81 191 ASN A C 1
ATOM 1486 O O . ASN A 1 191 ? 11.700 0.498 -33.063 1.00 86.81 191 ASN A O 1
ATOM 1490 N N . THR A 1 192 ? 12.856 -0.463 -31.393 1.00 88.38 192 THR A N 1
ATOM 1491 C CA . THR A 1 192 ? 14.066 0.361 -31.458 1.00 88.38 192 THR A CA 1
ATOM 1492 C C . THR A 1 192 ? 15.217 -0.412 -32.101 1.00 88.38 192 THR A C 1
ATOM 1494 O O . THR A 1 192 ? 15.163 -1.636 -32.246 1.00 88.38 192 THR A O 1
ATOM 1497 N N . GLU A 1 193 ? 16.316 0.285 -32.400 1.00 91.00 193 GLU A N 1
ATOM 1498 C CA . GLU A 1 193 ? 17.578 -0.323 -32.854 1.00 91.00 193 GLU A CA 1
ATOM 1499 C C . GLU A 1 193 ? 18.126 -1.394 -31.885 1.00 91.00 193 GLU A C 1
ATOM 1501 O O . GLU A 1 193 ? 18.814 -2.320 -32.309 1.00 91.00 193 GLU A O 1
ATOM 1506 N N . ARG A 1 194 ? 17.795 -1.300 -30.586 1.00 93.06 194 ARG A N 1
ATOM 1507 C CA . ARG A 1 194 ? 18.261 -2.223 -29.537 1.00 93.06 194 ARG A CA 1
ATOM 1508 C C . ARG A 1 194 ? 17.311 -3.389 -29.281 1.00 93.06 194 ARG A C 1
ATOM 1510 O O . ARG A 1 194 ? 17.688 -4.313 -28.565 1.00 93.06 194 ARG A O 1
ATOM 1517 N N . THR A 1 195 ? 16.102 -3.388 -29.849 1.00 91.88 195 THR A N 1
ATOM 1518 C CA . THR A 1 195 ? 15.067 -4.392 -29.525 1.00 91.88 195 THR A CA 1
ATOM 1519 C C . THR A 1 195 ? 15.565 -5.827 -29.732 1.00 91.88 195 THR A C 1
ATOM 1521 O O . THR A 1 195 ? 15.411 -6.659 -28.841 1.00 91.88 195 THR A O 1
ATOM 1524 N N . ALA A 1 196 ? 16.279 -6.089 -30.832 1.00 93.38 196 ALA A N 1
ATOM 1525 C CA . ALA A 1 196 ? 16.843 -7.408 -31.120 1.00 93.38 196 ALA A CA 1
ATOM 1526 C C . ALA A 1 196 ? 17.892 -7.877 -30.088 1.00 93.38 196 ALA A C 1
ATOM 1528 O O . ALA A 1 196 ? 18.021 -9.077 -29.851 1.00 93.38 196 ALA A O 1
ATOM 1529 N N . LEU A 1 197 ? 18.624 -6.952 -29.450 1.00 95.94 197 LEU A N 1
ATOM 1530 C CA . LEU A 1 197 ? 19.595 -7.289 -28.402 1.00 95.94 197 LEU A CA 1
ATOM 1531 C C . LEU A 1 197 ? 18.883 -7.787 -27.143 1.00 95.94 197 LEU A C 1
ATOM 1533 O O . LEU A 1 197 ? 19.264 -8.816 -26.589 1.00 95.94 197 LEU A O 1
ATOM 1537 N N . TYR A 1 198 ? 17.832 -7.085 -26.712 1.00 96.25 198 TYR A N 1
ATOM 1538 C CA . TYR A 1 198 ? 17.038 -7.513 -25.561 1.00 96.25 198 TYR A CA 1
ATOM 1539 C C . TYR A 1 198 ? 16.394 -8.878 -25.803 1.00 96.25 198 TYR A C 1
ATOM 1541 O O . TYR A 1 198 ? 16.452 -9.739 -24.927 1.00 96.25 198 TYR A O 1
ATOM 1549 N N . ASP A 1 199 ? 15.812 -9.082 -26.986 1.00 95.06 199 ASP A N 1
ATOM 1550 C CA . ASP A 1 199 ? 15.141 -10.334 -27.338 1.00 95.06 199 ASP A CA 1
ATOM 1551 C C . ASP A 1 199 ? 16.122 -11.513 -27.349 1.00 95.06 199 ASP A C 1
ATOM 1553 O O . ASP A 1 199 ? 15.850 -12.533 -26.716 1.00 95.06 199 ASP A O 1
ATOM 1557 N N . GLY A 1 200 ? 17.308 -11.341 -27.946 1.00 97.25 200 GLY A N 1
ATOM 1558 C CA . GLY A 1 200 ? 18.348 -12.372 -27.952 1.00 97.25 200 GLY A CA 1
ATOM 1559 C C . GLY A 1 200 ? 18.798 -12.785 -26.547 1.00 97.25 200 GLY A C 1
ATOM 1560 O O . GLY A 1 200 ? 18.853 -13.976 -26.241 1.00 97.25 200 GLY A O 1
ATOM 1561 N N . VAL A 1 201 ? 19.053 -11.821 -25.653 1.00 97.81 201 VAL A N 1
ATOM 1562 C CA . VAL A 1 201 ? 19.453 -12.131 -24.266 1.00 97.81 201 VAL A CA 1
ATOM 1563 C C . VAL A 1 201 ? 18.305 -12.786 -23.490 1.00 97.81 201 VAL A C 1
ATOM 1565 O O . VAL A 1 201 ? 18.532 -13.714 -22.714 1.00 97.81 201 VAL A O 1
ATOM 1568 N N . LEU A 1 202 ? 17.061 -12.344 -23.693 1.00 97.69 202 LEU A N 1
ATOM 1569 C CA . LEU A 1 202 ? 15.889 -12.942 -23.048 1.00 97.69 202 LEU A CA 1
ATOM 1570 C C . LEU A 1 202 ? 15.661 -14.395 -23.477 1.00 97.69 202 LEU A C 1
ATOM 1572 O O . LEU A 1 202 ? 15.266 -15.216 -22.641 1.00 97.69 202 LEU A O 1
ATOM 1576 N N . ASP A 1 203 ? 15.893 -14.711 -24.747 1.00 97.88 203 ASP A N 1
ATOM 1577 C CA . ASP A 1 203 ? 15.791 -16.075 -25.259 1.00 97.88 203 ASP A CA 1
ATOM 1578 C C . ASP A 1 203 ? 16.935 -16.952 -24.737 1.00 97.88 203 ASP A C 1
ATOM 1580 O O . ASP A 1 203 ? 16.683 -18.074 -24.298 1.00 97.88 203 ASP A O 1
ATOM 1584 N N . ASP A 1 204 ? 18.161 -16.432 -24.639 1.00 97.81 204 ASP A N 1
ATOM 1585 C CA . ASP A 1 204 ? 19.275 -17.162 -24.025 1.00 97.81 204 ASP A CA 1
ATOM 1586 C C . ASP A 1 204 ? 19.019 -17.462 -22.536 1.00 97.81 204 ASP A C 1
ATOM 1588 O O . ASP A 1 204 ? 19.148 -18.614 -22.102 1.00 97.81 204 ASP A O 1
ATOM 1592 N N . LEU A 1 205 ? 18.570 -16.469 -21.756 1.00 97.81 205 LEU A N 1
ATOM 1593 C CA . LEU A 1 205 ? 18.186 -16.660 -20.350 1.00 97.81 205 LEU A CA 1
ATOM 1594 C C . LEU A 1 205 ? 17.103 -17.739 -20.198 1.00 97.81 205 LEU A C 1
ATOM 1596 O O . LEU A 1 205 ? 17.144 -18.539 -19.260 1.00 97.81 205 LEU A O 1
ATOM 1600 N N . ARG A 1 206 ? 16.129 -17.777 -21.113 1.00 97.44 206 ARG A N 1
ATOM 1601 C CA . ARG A 1 206 ? 15.023 -18.738 -21.074 1.00 97.44 206 ARG A CA 1
ATOM 1602 C C . ARG A 1 206 ? 15.468 -20.134 -21.502 1.00 97.44 206 ARG A C 1
ATOM 1604 O O . ARG A 1 206 ? 15.293 -21.093 -20.751 1.00 97.44 206 ARG A O 1
ATOM 1611 N N . ASP A 1 207 ? 16.011 -20.256 -22.705 1.00 97.44 207 ASP A N 1
ATOM 1612 C CA . ASP A 1 207 ? 16.116 -21.529 -23.416 1.00 97.44 207 ASP A CA 1
ATOM 1613 C C . ASP A 1 207 ? 17.498 -22.177 -23.295 1.00 97.44 207 ASP A C 1
ATOM 1615 O O . ASP A 1 207 ? 17.617 -23.405 -23.409 1.00 97.44 207 ASP A O 1
ATOM 1619 N N . ARG A 1 208 ? 18.536 -21.379 -23.013 1.00 96.25 208 ARG A N 1
ATOM 1620 C CA . ARG A 1 208 ? 19.899 -21.878 -22.783 1.00 96.25 208 ARG A CA 1
ATOM 1621 C C . ARG A 1 208 ? 20.261 -21.992 -21.307 1.00 96.25 208 ARG A C 1
ATOM 1623 O O . ARG A 1 208 ? 21.083 -22.841 -20.984 1.00 96.25 208 ARG A O 1
ATOM 1630 N N . ILE A 1 209 ? 19.644 -21.197 -20.430 1.00 96.56 209 ILE A N 1
ATOM 1631 C CA . ILE A 1 209 ? 19.927 -21.218 -18.986 1.00 96.56 209 ILE A CA 1
ATOM 1632 C C . ILE A 1 209 ? 18.774 -21.861 -18.210 1.00 96.56 209 ILE A C 1
ATOM 1634 O O . ILE A 1 209 ? 18.893 -23.008 -17.779 1.00 96.56 209 ILE A O 1
ATOM 1638 N N . ALA A 1 210 ? 17.637 -21.172 -18.069 1.00 96.12 210 ALA A N 1
ATOM 1639 C CA . ALA A 1 210 ? 16.575 -21.585 -17.148 1.00 96.12 210 ALA A CA 1
ATOM 1640 C C . ALA A 1 210 ? 15.962 -22.957 -17.481 1.00 96.12 210 ALA A C 1
ATOM 1642 O O . ALA A 1 210 ? 15.656 -23.722 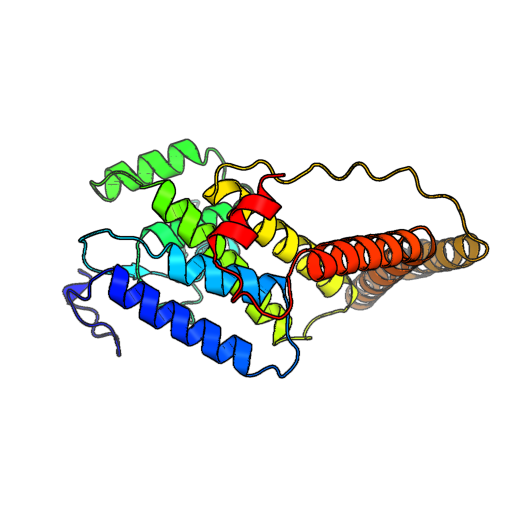-16.575 1.00 96.12 210 ALA A O 1
ATOM 1643 N N . ARG A 1 211 ? 15.795 -23.299 -18.767 1.00 96.62 211 ARG A N 1
ATOM 1644 C CA . ARG A 1 211 ? 15.275 -24.617 -19.192 1.00 96.62 211 ARG A CA 1
ATOM 1645 C C . ARG A 1 211 ? 16.305 -25.753 -19.151 1.00 96.62 211 ARG A C 1
ATOM 1647 O O . ARG A 1 211 ? 15.923 -26.905 -19.338 1.00 96.62 211 ARG A O 1
ATOM 1654 N N . ARG A 1 212 ? 17.598 -25.446 -19.008 1.00 96.69 212 ARG A N 1
ATOM 1655 C CA . ARG A 1 212 ? 18.695 -26.427 -19.126 1.00 96.69 212 ARG A CA 1
ATOM 1656 C C . ARG A 1 212 ? 19.306 -26.817 -17.785 1.00 96.69 212 ARG A C 1
ATOM 1658 O O . ARG A 1 212 ? 19.993 -27.830 -17.724 1.00 96.69 212 ARG A O 1
ATOM 1665 N N . THR A 1 213 ? 19.060 -26.034 -16.740 1.00 96.19 213 THR A N 1
ATOM 1666 C CA . THR A 1 213 ? 19.508 -26.319 -15.376 1.00 96.19 213 THR A CA 1
ATOM 1667 C C . THR A 1 213 ? 18.389 -26.940 -14.540 1.00 96.19 213 THR A C 1
ATOM 1669 O O . THR A 1 213 ? 17.209 -26.684 -14.775 1.00 96.19 213 THR A O 1
ATOM 1672 N N . THR A 1 214 ? 18.762 -27.739 -13.544 1.00 96.19 214 THR A N 1
ATOM 1673 C CA . THR A 1 214 ? 17.865 -28.215 -12.478 1.00 96.19 214 THR A CA 1
ATOM 1674 C C . THR A 1 214 ? 18.066 -27.455 -11.168 1.00 96.19 214 THR A C 1
ATOM 1676 O O . THR A 1 214 ? 17.342 -27.706 -10.210 1.00 96.19 214 THR A O 1
ATOM 1679 N N . ASP A 1 215 ? 19.054 -26.559 -11.113 1.00 97.56 215 ASP A N 1
ATOM 1680 C CA . ASP A 1 215 ? 19.353 -25.753 -9.934 1.00 97.56 215 ASP A CA 1
ATOM 1681 C C . ASP A 1 215 ? 18.293 -24.643 -9.769 1.00 97.56 215 ASP A C 1
ATOM 1683 O O . ASP A 1 215 ? 18.181 -23.772 -10.646 1.00 97.56 215 ASP A O 1
ATOM 1687 N N . PRO A 1 216 ? 17.499 -24.662 -8.681 1.00 95.38 216 PRO A N 1
ATOM 1688 C CA . PRO A 1 216 ? 16.439 -23.685 -8.464 1.00 95.38 216 PRO A CA 1
ATOM 1689 C C . PRO A 1 216 ? 16.965 -22.249 -8.328 1.00 95.38 216 PRO A C 1
ATOM 1691 O O . PRO A 1 216 ? 16.289 -21.327 -8.795 1.00 95.38 216 PRO A O 1
ATOM 1694 N N . ASP A 1 217 ? 18.168 -22.049 -7.788 1.00 96.00 217 ASP A N 1
ATOM 1695 C CA . ASP A 1 217 ? 18.749 -20.721 -7.567 1.00 96.00 217 ASP A CA 1
ATOM 1696 C C . ASP A 1 217 ? 19.187 -20.091 -8.893 1.00 96.00 217 ASP A C 1
ATOM 1698 O O . ASP A 1 217 ? 18.968 -18.901 -9.149 1.00 96.00 217 ASP A O 1
ATOM 1702 N N . VAL A 1 218 ? 19.722 -20.910 -9.804 1.00 96.50 218 VAL A N 1
ATOM 1703 C CA . VAL A 1 218 ? 20.053 -20.476 -11.170 1.00 96.50 218 VAL A CA 1
ATOM 1704 C C . VAL A 1 218 ? 18.781 -20.126 -11.950 1.00 96.50 218 VAL A C 1
ATOM 1706 O O . VAL A 1 218 ? 18.750 -19.119 -12.664 1.00 96.50 218 VAL A O 1
ATOM 1709 N N . VAL A 1 219 ? 17.702 -20.906 -11.798 1.00 95.50 219 VAL A N 1
ATOM 1710 C CA . VAL A 1 219 ? 16.403 -20.594 -12.423 1.00 95.50 219 VAL A CA 1
ATOM 1711 C C . VAL A 1 219 ? 15.828 -19.285 -11.880 1.00 95.50 219 VAL A C 1
ATOM 1713 O O . VAL A 1 219 ? 15.339 -18.465 -12.666 1.00 95.50 219 VAL A O 1
ATOM 1716 N N . ALA A 1 220 ? 15.871 -19.077 -10.561 1.00 92.62 220 ALA A N 1
ATOM 1717 C CA . ALA A 1 220 ? 15.398 -17.854 -9.919 1.00 92.62 220 ALA A CA 1
ATOM 1718 C C . ALA A 1 220 ? 16.183 -16.630 -10.417 1.00 92.62 220 ALA A C 1
ATOM 1720 O O . ALA A 1 220 ? 15.579 -15.672 -10.909 1.00 92.62 220 ALA A O 1
ATOM 1721 N N . SER A 1 221 ? 17.513 -16.729 -10.435 1.00 93.88 221 SER A N 1
ATOM 1722 C CA . SER A 1 221 ? 18.413 -15.678 -10.922 1.00 93.88 221 SER A CA 1
ATOM 1723 C C . SER A 1 221 ? 18.148 -15.315 -12.388 1.00 93.88 221 SER A 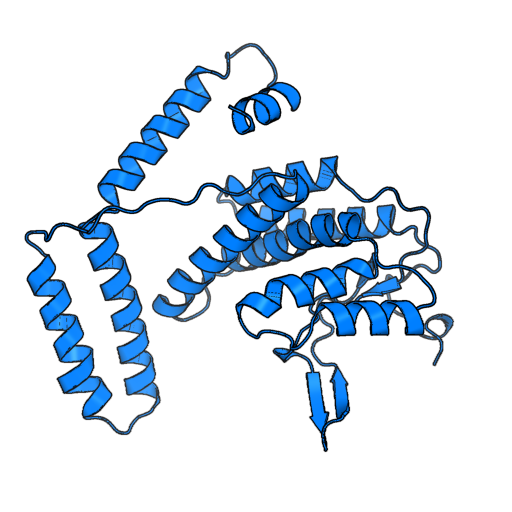C 1
ATOM 1725 O O . SER A 1 221 ? 18.006 -14.138 -12.729 1.00 93.88 221 SER A O 1
ATOM 1727 N N . ALA A 1 222 ? 17.997 -16.313 -13.269 1.00 95.50 222 ALA A N 1
ATOM 1728 C CA . ALA A 1 222 ? 17.694 -16.085 -14.684 1.00 95.50 222 ALA A CA 1
ATOM 1729 C C . ALA A 1 222 ? 16.330 -15.400 -14.880 1.00 95.50 222 ALA A C 1
ATOM 1731 O O . ALA A 1 222 ? 16.194 -14.483 -15.695 1.00 95.50 222 ALA A O 1
ATOM 1732 N N . LYS A 1 223 ? 15.311 -15.802 -14.105 1.00 94.06 223 LYS A N 1
ATOM 1733 C CA . LYS A 1 223 ? 13.996 -15.144 -14.111 1.00 94.06 223 LYS A CA 1
ATOM 1734 C C . LYS A 1 223 ? 14.081 -13.706 -13.606 1.00 94.06 223 LYS A C 1
ATOM 1736 O O . LYS A 1 223 ? 13.401 -12.846 -14.167 1.00 94.06 223 LYS A O 1
ATOM 1741 N N . ASN A 1 224 ? 14.889 -13.435 -12.582 1.00 93.44 224 ASN A N 1
ATOM 1742 C CA . ASN A 1 224 ? 15.073 -12.084 -12.069 1.00 93.44 224 ASN A CA 1
ATOM 1743 C C . ASN A 1 224 ? 15.728 -11.166 -13.109 1.00 93.44 224 ASN A C 1
ATOM 1745 O O . ASN A 1 224 ? 15.165 -10.123 -13.447 1.00 93.44 224 ASN A O 1
ATOM 1749 N N . ALA A 1 225 ? 16.841 -11.606 -13.701 1.00 94.88 225 ALA A N 1
ATOM 1750 C CA . ALA A 1 225 ? 17.524 -10.882 -14.771 1.00 94.88 225 ALA A CA 1
ATOM 1751 C C . ALA A 1 225 ? 16.595 -10.623 -15.969 1.00 94.88 225 ALA A C 1
ATOM 1753 O O . ALA A 1 225 ? 16.561 -9.519 -16.516 1.00 94.88 225 ALA A O 1
ATOM 1754 N N . ALA A 1 226 ? 15.762 -11.604 -16.331 1.00 95.69 226 ALA A N 1
ATOM 1755 C CA . ALA A 1 226 ? 14.780 -11.442 -17.397 1.00 95.69 226 ALA A CA 1
ATOM 1756 C C . ALA A 1 226 ? 13.727 -10.360 -17.086 1.00 95.69 226 ALA A C 1
ATOM 1758 O O . ALA A 1 226 ? 13.281 -9.677 -18.006 1.00 95.69 226 ALA A O 1
ATOM 1759 N N . LYS A 1 227 ? 13.318 -10.171 -15.822 1.00 94.88 227 LYS A N 1
ATOM 1760 C CA . LYS A 1 227 ? 12.406 -9.075 -15.432 1.00 94.88 227 LYS A CA 1
ATOM 1761 C C . LYS A 1 227 ? 13.067 -7.710 -15.630 1.00 94.88 227 LYS A C 1
ATOM 1763 O O . LYS A 1 227 ? 12.441 -6.826 -16.209 1.00 94.88 227 LYS A O 1
ATOM 1768 N N . VAL A 1 228 ? 14.332 -7.568 -15.229 1.00 94.38 228 VAL A N 1
ATOM 1769 C CA . VAL A 1 228 ? 15.110 -6.332 -15.430 1.00 94.38 228 VAL A CA 1
ATOM 1770 C C . VAL A 1 228 ? 15.268 -6.022 -16.919 1.00 94.38 228 VAL A C 1
ATOM 1772 O O . VAL A 1 228 ? 14.991 -4.907 -17.345 1.00 94.38 228 VAL A O 1
ATOM 1775 N N . LEU A 1 229 ? 15.638 -7.009 -17.740 1.00 95.19 229 LEU A N 1
ATOM 1776 C CA . LEU A 1 229 ? 15.782 -6.812 -19.187 1.00 95.19 229 LEU A CA 1
ATOM 1777 C C . LEU A 1 229 ? 14.465 -6.451 -19.868 1.00 95.19 229 LEU A C 1
ATOM 1779 O O . LEU A 1 229 ? 14.456 -5.587 -20.739 1.00 95.19 229 LEU A O 1
ATOM 1783 N N . LYS A 1 230 ? 13.349 -7.071 -19.464 1.00 93.31 230 LYS A N 1
ATOM 1784 C CA . LYS A 1 230 ? 12.021 -6.682 -19.954 1.00 93.31 230 LYS A CA 1
ATOM 1785 C C . LYS A 1 230 ? 11.712 -5.231 -19.601 1.00 93.31 230 LYS A C 1
ATOM 1787 O O . LYS A 1 230 ? 11.287 -4.496 -20.480 1.00 93.31 230 LYS A O 1
ATOM 1792 N N . TYR A 1 231 ? 11.971 -4.814 -18.361 1.00 91.62 231 TYR A N 1
ATOM 1793 C CA . TYR A 1 231 ? 11.804 -3.421 -17.950 1.00 91.62 231 TYR A CA 1
ATOM 1794 C C . TYR A 1 231 ? 12.649 -2.470 -18.807 1.00 91.62 231 TYR A C 1
ATOM 1796 O O . TYR A 1 231 ? 12.108 -1.541 -19.397 1.00 91.62 231 TYR A O 1
ATOM 1804 N N . LEU A 1 232 ? 13.950 -2.741 -18.953 1.00 92.19 232 LEU A N 1
ATOM 1805 C CA . LEU A 1 232 ? 14.854 -1.907 -19.751 1.00 92.19 232 LEU A CA 1
ATOM 1806 C C . LEU A 1 232 ? 14.442 -1.849 -21.225 1.00 92.19 232 LEU A C 1
ATOM 1808 O O . LEU A 1 232 ? 14.521 -0.786 -21.833 1.00 92.19 232 LEU A O 1
ATOM 1812 N N . ARG A 1 233 ? 13.971 -2.966 -21.792 1.00 92.56 233 ARG A N 1
ATOM 1813 C CA . ARG A 1 233 ? 13.459 -3.015 -23.165 1.00 92.56 233 ARG A CA 1
ATOM 1814 C C . ARG A 1 233 ? 12.226 -2.133 -23.329 1.00 92.56 233 ARG A C 1
ATOM 1816 O O . ARG A 1 233 ? 12.139 -1.393 -24.300 1.00 92.56 233 ARG A O 1
ATOM 1823 N N . GLU A 1 234 ? 11.270 -2.205 -22.406 1.00 90.00 234 GLU A N 1
ATOM 1824 C CA . GLU A 1 234 ? 10.076 -1.356 -22.477 1.00 90.00 234 GLU A CA 1
ATOM 1825 C C . GLU A 1 234 ? 10.412 0.124 -22.217 1.00 90.00 234 GLU A C 1
ATOM 1827 O O . GLU A 1 234 ? 9.857 0.995 -22.883 1.00 90.00 234 GLU A O 1
ATOM 1832 N N . TYR A 1 235 ? 11.376 0.418 -21.340 1.00 88.19 235 TYR A N 1
ATOM 1833 C CA . TYR A 1 235 ? 11.882 1.776 -21.126 1.00 88.19 235 TYR A CA 1
ATOM 1834 C C . TYR A 1 235 ? 12.606 2.336 -22.366 1.00 88.19 235 TYR A C 1
ATOM 1836 O O . TYR A 1 235 ? 12.370 3.477 -22.746 1.00 88.19 235 TYR A O 1
ATOM 1844 N N . ASP A 1 236 ? 13.420 1.543 -23.069 1.00 89.75 236 ASP A N 1
ATOM 1845 C CA . ASP A 1 236 ? 14.051 1.968 -24.333 1.00 89.75 236 ASP A CA 1
ATOM 1846 C C . ASP A 1 236 ? 13.006 2.226 -25.432 1.00 89.75 236 ASP A C 1
ATOM 1848 O O . ASP A 1 236 ? 13.140 3.179 -26.196 1.00 89.75 236 ASP A O 1
ATOM 1852 N N . ARG A 1 237 ? 11.934 1.424 -25.479 1.00 88.50 237 ARG A N 1
ATOM 1853 C CA . ARG A 1 237 ? 10.864 1.550 -26.484 1.00 88.50 237 ARG A CA 1
ATOM 1854 C C . ARG A 1 237 ? 9.882 2.693 -26.226 1.00 88.50 237 ARG A C 1
ATOM 1856 O O . ARG A 1 237 ? 9.206 3.089 -27.168 1.00 88.50 237 ARG A O 1
ATOM 1863 N N . ARG A 1 238 ? 9.744 3.161 -24.979 1.00 81.88 238 ARG A N 1
ATOM 1864 C CA . ARG A 1 238 ? 8.676 4.100 -24.567 1.00 81.88 238 ARG A CA 1
ATOM 1865 C C . ARG A 1 238 ? 9.061 5.089 -23.469 1.00 81.88 238 ARG A C 1
ATOM 1867 O O . ARG A 1 238 ? 8.544 6.196 -23.428 1.00 81.88 238 ARG A O 1
ATOM 1874 N N . GLY A 1 239 ? 9.925 4.684 -22.542 1.00 74.44 239 GLY A N 1
ATOM 1875 C CA . GLY A 1 239 ? 10.192 5.401 -21.291 1.00 74.44 239 GLY A CA 1
ATOM 1876 C C . GLY A 1 239 ? 10.609 6.853 -21.493 1.00 74.44 239 GLY A C 1
ATOM 1877 O O . GLY A 1 239 ? 10.136 7.725 -20.782 1.00 74.44 239 GLY A O 1
ATOM 1878 N N . ARG A 1 240 ? 11.388 7.143 -22.540 1.00 75.06 240 ARG A N 1
ATOM 1879 C CA . ARG A 1 240 ? 11.807 8.520 -22.854 1.00 75.06 240 ARG A CA 1
ATOM 1880 C C . ARG A 1 240 ? 10.649 9.448 -23.223 1.00 75.06 240 ARG A C 1
ATOM 1882 O O . ARG A 1 240 ? 10.725 10.646 -22.957 1.00 75.06 240 ARG A O 1
ATOM 1889 N N . GLU A 1 241 ? 9.611 8.922 -23.866 1.00 78.69 241 GLU A N 1
ATOM 1890 C CA . GLU A 1 241 ? 8.424 9.705 -24.219 1.00 78.69 241 GLU A CA 1
ATOM 1891 C C . GLU A 1 241 ? 7.625 10.044 -22.964 1.00 78.69 241 GLU A C 1
ATOM 1893 O O . GLU A 1 241 ? 7.273 11.208 -22.781 1.00 78.69 241 GLU A O 1
ATOM 1898 N N . PHE A 1 242 ? 7.446 9.069 -22.066 1.00 77.12 242 PHE A N 1
ATOM 1899 C CA . PHE A 1 242 ? 6.838 9.287 -20.752 1.00 77.12 242 PHE A CA 1
ATOM 1900 C C . PHE A 1 242 ? 7.638 10.280 -19.910 1.00 77.12 242 PHE A C 1
ATOM 1902 O O . PHE A 1 242 ? 7.064 11.254 -19.449 1.00 77.12 242 PHE A O 1
ATOM 1909 N N . ASP A 1 243 ? 8.961 10.132 -19.803 1.00 78.44 243 ASP A N 1
ATOM 1910 C CA . ASP A 1 243 ? 9.804 11.079 -19.057 1.00 78.44 243 ASP A CA 1
ATOM 1911 C C . ASP A 1 243 ? 9.671 12.510 -19.606 1.00 78.44 243 ASP A C 1
ATOM 1913 O O . ASP A 1 243 ? 9.645 13.491 -18.861 1.00 78.44 243 ASP A O 1
ATOM 1917 N N . THR A 1 244 ? 9.563 12.641 -20.932 1.00 78.50 244 THR A N 1
ATOM 1918 C CA . THR A 1 244 ? 9.359 13.937 -21.589 1.00 78.50 244 THR A CA 1
ATOM 1919 C C . THR A 1 244 ? 7.961 14.493 -21.313 1.00 78.50 244 THR A C 1
ATOM 1921 O O . THR A 1 244 ? 7.816 15.699 -21.110 1.00 78.50 244 THR A O 1
ATOM 1924 N N . GLN A 1 245 ? 6.931 13.647 -21.335 1.00 77.94 245 GLN A N 1
ATOM 1925 C CA . GLN A 1 245 ? 5.560 14.031 -21.015 1.00 77.94 245 GLN A CA 1
ATOM 1926 C C . GLN A 1 245 ? 5.435 14.454 -19.547 1.00 77.94 245 GLN A C 1
ATOM 1928 O O . GLN A 1 245 ? 4.997 15.574 -19.295 1.00 77.94 245 GLN A O 1
ATOM 1933 N N . ASP A 1 246 ? 5.923 13.643 -18.610 1.00 75.19 246 ASP A N 1
ATOM 1934 C CA . ASP A 1 246 ? 5.975 13.945 -17.178 1.00 75.19 246 ASP A CA 1
ATOM 1935 C C . ASP A 1 246 ? 6.682 15.280 -16.919 1.00 75.19 246 ASP A C 1
ATOM 1937 O O . ASP A 1 246 ? 6.193 16.120 -16.163 1.00 75.19 246 ASP A O 1
ATOM 1941 N N . ALA A 1 247 ? 7.824 15.523 -17.571 1.0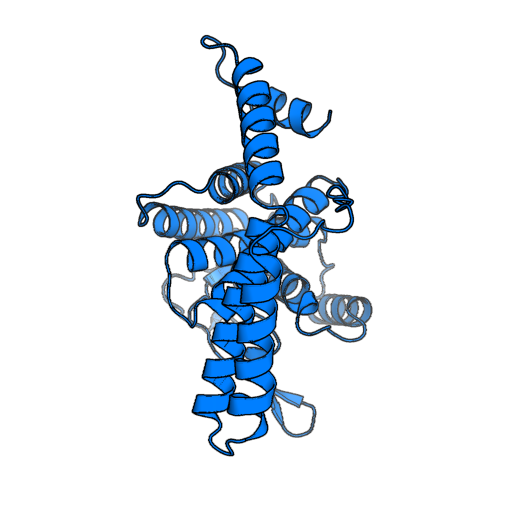0 74.12 247 ALA A N 1
ATOM 1942 C CA . ALA A 1 247 ? 8.541 16.789 -17.440 1.00 74.12 247 ALA A CA 1
ATOM 1943 C C . ALA A 1 247 ? 7.713 17.986 -17.942 1.00 74.12 247 ALA A C 1
ATOM 1945 O O . ALA A 1 247 ? 7.754 19.057 -17.332 1.00 74.12 247 ALA A O 1
ATOM 1946 N N . ARG A 1 248 ? 6.945 17.821 -19.029 1.00 77.56 248 ARG A N 1
ATOM 1947 C CA . ARG A 1 248 ? 6.045 18.867 -19.548 1.00 77.56 248 ARG A CA 1
ATOM 1948 C C . ARG A 1 248 ? 4.875 19.124 -18.609 1.00 77.56 248 ARG A C 1
ATOM 1950 O O . ARG A 1 248 ? 4.575 20.284 -18.353 1.00 77.56 248 ARG A O 1
ATOM 1957 N N . GLU A 1 249 ? 4.236 18.075 -18.104 1.00 75.44 249 GLU A N 1
ATOM 1958 C CA . GLU A 1 249 ? 3.106 18.179 -17.175 1.00 75.44 249 GLU A CA 1
ATOM 1959 C C . GLU A 1 249 ? 3.538 18.846 -15.866 1.00 75.44 249 GLU A C 1
ATOM 1961 O O . GLU A 1 249 ? 2.902 19.799 -15.421 1.00 75.44 249 GLU A O 1
ATOM 1966 N N . ARG A 1 250 ? 4.693 18.453 -15.313 1.00 73.19 250 ARG A N 1
ATOM 1967 C CA . ARG A 1 250 ? 5.292 19.119 -14.145 1.00 73.19 250 ARG A CA 1
ATOM 1968 C C . ARG A 1 250 ? 5.611 20.584 -14.419 1.00 73.19 250 ARG A C 1
ATOM 1970 O O . ARG A 1 250 ? 5.315 21.433 -13.585 1.00 73.19 250 ARG A O 1
ATOM 1977 N N . ALA A 1 251 ? 6.201 20.904 -15.571 1.00 72.38 251 ALA A N 1
ATOM 1978 C CA . ALA A 1 251 ? 6.504 22.289 -15.930 1.00 72.38 251 ALA A CA 1
ATOM 1979 C C . ALA A 1 251 ? 5.231 23.135 -16.096 1.00 72.38 251 ALA A C 1
ATOM 1981 O O . ALA A 1 251 ? 5.202 24.282 -15.653 1.00 72.38 251 ALA A O 1
ATOM 1982 N N . ALA A 1 252 ? 4.177 22.570 -16.692 1.00 71.19 252 ALA A N 1
ATOM 1983 C CA . ALA A 1 252 ? 2.875 23.218 -16.810 1.00 71.19 252 ALA A CA 1
ATOM 1984 C C . ALA A 1 252 ? 2.252 23.463 -15.430 1.00 71.19 252 ALA A C 1
ATOM 1986 O O . ALA A 1 252 ? 1.816 24.578 -15.159 1.00 71.19 252 ALA A O 1
ATOM 1987 N N . LEU A 1 253 ? 2.295 22.467 -14.539 1.00 68.62 253 LEU A N 1
ATOM 1988 C CA . LEU A 1 253 ? 1.829 22.595 -13.160 1.00 68.62 253 LEU A CA 1
ATOM 1989 C C . LEU A 1 253 ? 2.583 23.706 -12.423 1.00 68.62 253 LEU A C 1
ATOM 1991 O O . LEU A 1 253 ? 1.961 24.625 -11.902 1.00 68.62 253 LEU A O 1
ATOM 1995 N N . ILE A 1 254 ? 3.918 23.687 -12.448 1.00 69.69 254 ILE A N 1
ATOM 1996 C CA . ILE A 1 254 ? 4.748 24.725 -11.818 1.00 69.69 254 ILE A CA 1
ATOM 1997 C C . ILE A 1 254 ? 4.412 26.112 -12.379 1.00 69.69 254 ILE A C 1
ATOM 1999 O O . ILE A 1 254 ? 4.333 27.069 -11.618 1.00 69.69 254 ILE A O 1
ATOM 2003 N N . ALA A 1 255 ? 4.157 26.234 -13.684 1.00 69.56 255 ALA A N 1
ATOM 2004 C CA . ALA A 1 255 ? 3.788 27.506 -14.303 1.00 69.56 255 ALA A CA 1
ATOM 2005 C C . ALA A 1 255 ? 2.418 28.048 -13.845 1.00 69.56 255 ALA A C 1
ATOM 2007 O O . ALA A 1 255 ? 2.186 29.253 -13.941 1.00 69.56 255 ALA A O 1
ATOM 2008 N N . THR A 1 256 ? 1.519 27.192 -13.342 1.00 65.25 256 THR A N 1
ATOM 2009 C CA . THR A 1 256 ? 0.245 27.622 -12.731 1.00 65.25 256 THR A CA 1
ATOM 2010 C C . THR A 1 256 ? 0.389 28.083 -11.280 1.00 65.25 256 THR A C 1
ATOM 2012 O O . THR A 1 256 ? -0.459 28.828 -10.787 1.00 65.25 256 THR A O 1
ATOM 2015 N N . LEU A 1 257 ? 1.476 27.699 -10.605 1.00 57.59 257 LEU A N 1
ATOM 2016 C CA . LEU A 1 257 ? 1.793 28.134 -9.248 1.00 57.59 257 LEU A CA 1
ATOM 2017 C C . LEU A 1 257 ? 2.482 29.506 -9.334 1.00 57.59 257 LEU A C 1
ATOM 2019 O O . LEU A 1 257 ? 3.634 29.618 -9.750 1.00 57.59 257 LEU A O 1
ATOM 2023 N N . THR A 1 258 ? 1.772 30.587 -8.997 1.00 51.53 258 THR A N 1
ATOM 2024 C CA . THR A 1 258 ? 2.383 31.929 -9.009 1.00 51.53 258 THR A CA 1
ATOM 2025 C C . THR A 1 258 ? 3.358 32.098 -7.831 1.00 51.53 258 THR A C 1
ATOM 2027 O O . THR A 1 258 ? 3.047 31.641 -6.733 1.00 51.53 258 THR A O 1
ATOM 2030 N N . PRO A 1 259 ? 4.512 32.781 -8.005 1.00 52.66 259 PRO A N 1
ATOM 2031 C CA . PRO A 1 259 ? 5.571 32.848 -6.984 1.00 52.66 259 PRO A CA 1
ATOM 2032 C C . PRO A 1 259 ? 5.182 33.503 -5.647 1.00 52.66 259 PRO A C 1
ATOM 2034 O O . PRO A 1 259 ? 5.900 33.333 -4.669 1.00 52.66 259 PRO A O 1
ATOM 2037 N N . ASP A 1 260 ? 4.079 34.258 -5.614 1.00 47.84 260 ASP A N 1
ATOM 2038 C CA . ASP A 1 260 ? 3.670 35.118 -4.490 1.00 47.84 260 ASP A CA 1
ATOM 2039 C C . ASP A 1 260 ? 2.341 34.697 -3.833 1.00 47.84 260 ASP A C 1
ATOM 2041 O O . ASP A 1 260 ? 1.839 35.392 -2.947 1.00 47.84 260 ASP A O 1
ATOM 2045 N N . GLN A 1 261 ? 1.748 33.567 -4.234 1.00 46.19 261 GLN A N 1
ATOM 2046 C CA . GLN A 1 261 ? 0.606 32.997 -3.516 1.00 46.19 261 GLN A CA 1
ATOM 2047 C C . GLN A 1 261 ? 1.037 31.720 -2.791 1.00 46.19 261 GLN A C 1
ATOM 2049 O O . GLN A 1 261 ? 1.503 30.791 -3.453 1.00 46.19 261 GLN A O 1
ATOM 2054 N N . PRO A 1 262 ? 0.867 31.615 -1.456 1.00 43.84 262 PRO A N 1
ATOM 2055 C CA . PRO A 1 262 ? 0.939 30.313 -0.814 1.00 43.84 262 PRO A CA 1
ATOM 2056 C C . PRO A 1 262 ? -0.110 29.432 -1.491 1.00 43.84 262 PRO A C 1
ATOM 2058 O O . PRO A 1 262 ? -1.270 29.835 -1.620 1.00 43.84 262 PRO A O 1
ATOM 2061 N N . VAL A 1 263 ? 0.310 28.272 -1.991 1.00 49.22 263 VAL A N 1
ATOM 2062 C CA . VAL A 1 263 ? -0.591 27.324 -2.643 1.00 49.22 263 VAL A CA 1
ATOM 2063 C C . VAL A 1 263 ? -1.630 26.918 -1.605 1.00 49.22 263 VAL A C 1
ATOM 2065 O O . VAL A 1 263 ? -1.339 26.135 -0.709 1.00 49.22 263 VAL A O 1
ATOM 2068 N N . SER A 1 264 ? -2.830 27.497 -1.658 1.00 49.91 264 SER A N 1
ATOM 2069 C CA . SER A 1 264 ? -3.910 27.019 -0.799 1.00 49.91 264 SER A CA 1
ATOM 2070 C C . SER A 1 264 ? -4.251 25.598 -1.246 1.00 49.91 264 SER A C 1
ATOM 2072 O O . SER A 1 264 ? -4.360 25.378 -2.453 1.00 49.91 264 SER A O 1
ATOM 2074 N N . GLU A 1 265 ? -4.471 24.663 -0.320 1.00 49.88 265 GLU A N 1
ATOM 2075 C CA . GLU A 1 265 ? -4.922 23.277 -0.588 1.00 49.88 265 GLU A CA 1
ATOM 2076 C C . GLU A 1 265 ? -6.063 23.198 -1.615 1.00 49.88 265 GLU A C 1
ATOM 2078 O O . GLU A 1 265 ? -6.153 22.268 -2.417 1.00 49.88 265 GLU A O 1
ATOM 2083 N N . ARG A 1 266 ? -6.902 24.238 -1.655 1.00 42.00 266 ARG A N 1
ATOM 2084 C CA . ARG A 1 266 ? -7.989 24.400 -2.619 1.00 42.00 266 ARG A CA 1
ATOM 2085 C C . ARG A 1 266 ? -7.513 24.504 -4.073 1.00 42.00 266 ARG A C 1
ATOM 2087 O O . ARG A 1 266 ? -8.157 23.948 -4.949 1.00 42.00 266 ARG A O 1
ATOM 2094 N N . ALA A 1 267 ? -6.384 25.162 -4.329 1.00 45.62 267 ALA A N 1
ATOM 2095 C CA . ALA A 1 267 ? -5.807 25.315 -5.665 1.00 45.62 267 ALA A CA 1
ATOM 2096 C C . ALA A 1 267 ? -5.173 24.012 -6.177 1.00 45.62 267 ALA A C 1
ATOM 2098 O O . ALA A 1 267 ? -5.301 23.705 -7.356 1.00 45.62 267 ALA A O 1
ATOM 2099 N N . LEU A 1 268 ? -4.551 23.220 -5.295 1.00 46.62 268 LEU A N 1
ATOM 2100 C CA . LEU A 1 268 ? -4.078 21.865 -5.615 1.00 46.62 268 LEU A CA 1
ATOM 2101 C C . LEU A 1 268 ? -5.257 20.921 -5.890 1.00 46.62 268 LEU A C 1
ATOM 2103 O O . LEU A 1 268 ? -5.260 20.220 -6.899 1.00 46.62 268 LEU A O 1
ATOM 2107 N N . SER A 1 269 ? -6.297 20.972 -5.052 1.00 44.28 269 SER A N 1
ATOM 2108 C CA . SER A 1 269 ? -7.522 20.180 -5.232 1.00 44.28 269 SER A CA 1
ATOM 2109 C C . SER A 1 269 ? -8.277 20.528 -6.518 1.00 44.28 269 SER A C 1
ATOM 2111 O O . SER A 1 269 ? -8.746 19.634 -7.215 1.00 44.28 269 SER A O 1
ATOM 2113 N N . ASP A 1 270 ? -8.396 21.811 -6.865 1.00 44.16 270 ASP A N 1
ATOM 2114 C CA . ASP A 1 270 ? -9.104 22.245 -8.077 1.00 44.16 270 ASP A CA 1
ATOM 2115 C C . ASP A 1 270 ? -8.331 21.913 -9.365 1.00 44.16 270 ASP A C 1
ATOM 2117 O O . ASP A 1 270 ? -8.940 21.772 -10.423 1.00 44.16 270 ASP A O 1
ATOM 2121 N N . LEU A 1 271 ? -7.014 21.721 -9.275 1.00 45.53 271 LEU A N 1
ATOM 2122 C CA . LEU A 1 271 ? -6.164 21.347 -10.405 1.00 45.53 271 LEU A CA 1
ATOM 2123 C C . LEU A 1 271 ? -6.110 19.825 -10.618 1.00 45.53 271 LEU A C 1
ATOM 2125 O O . LEU A 1 271 ? -5.996 19.376 -11.750 1.00 45.53 271 LEU A O 1
ATOM 2129 N N . ILE A 1 272 ? -6.301 19.033 -9.558 1.00 46.97 272 ILE A N 1
ATOM 2130 C CA . ILE A 1 272 ? -6.559 17.581 -9.644 1.00 46.97 272 ILE A CA 1
ATOM 2131 C C . ILE A 1 272 ? -7.944 17.287 -10.259 1.00 46.97 272 ILE A C 1
ATOM 2133 O O . ILE A 1 272 ? -8.160 16.220 -10.828 1.00 46.97 272 ILE A O 1
ATOM 2137 N N . ARG A 1 273 ? -8.886 18.236 -10.168 1.00 38.59 273 ARG A N 1
ATOM 2138 C CA . ARG A 1 273 ? -10.265 18.111 -10.677 1.00 38.59 273 ARG A CA 1
ATOM 2139 C C . ARG A 1 273 ? -10.447 18.459 -12.162 1.00 38.59 273 ARG A C 1
ATOM 2141 O O . ARG A 1 273 ? -11.538 18.209 -12.679 1.00 38.59 273 ARG A O 1
ATOM 2148 N N . ALA A 1 274 ? -9.458 19.076 -12.812 1.00 34.94 274 ALA A N 1
ATOM 2149 C CA . ALA A 1 274 ? -9.534 19.573 -14.194 1.00 34.94 274 ALA A CA 1
ATOM 2150 C C . ALA A 1 274 ? -8.862 18.618 -15.189 1.00 34.94 274 ALA A C 1
ATOM 2152 O O . ALA A 1 274 ? -9.436 18.440 -16.289 1.00 34.94 274 ALA A O 1
#

InterPro domains:
  IPR002575 Aminoglycoside phosphotransferase [PF01636] (19-113)
  IPR011009 Protein kinase-like domain superfamily [SSF56112] (17-154)

Sequence (274 aa):
MPLTELTLADFEPGEPIRTAVQRELAIWRQMYDEVDEPDPLVDFALTWLDDNIPTVDAPAVLVHGDAGPGNFLFENGHMSALLDWELAHPGDPMEDLAWFSMRSVMEPVPDFPAVISAYERIAGSAVDLARIAYHRVFVSARVVIIRHRNVTGEPGNSIVSKALNRRLLIDAISAADGHEPPILRIEAPTNTERTALYDGVLDDLRDRIARRTTDPDVVASAKNAAKVLKYLREYDRRGREFDTQDARERAALIATLTPDQPVSERALSDLIRA

Mean predicted aligned error: 8.51 Å

Organism: NCBI:txid412755

Foldseek 3Di:
DPPVPDPDPQDDPQAFQLNFLVVVLVVLVVLLVVDPDDDVLLVVLSVVLVVQRDPDGDWFDWDQQQADDVQFDDDPRDTDDGDDSVRIGGHDNLLNVLNHVLCCVVPNDPPNVVVQVVVCVVVVHHRDVLVSLSSVLVSLSSQLSVLSNDPDDQPLVSVVSNVSSSVSNVCSSCVSVVHHDDDDDDPDFDADPCLVVLVVLLCCLPPVFLVPDPDVVSVVVSVSVNSVSVVVRVCVRPVVVVVVVVVVVVVVVVVVDDPPDDCDPVNVVVVVVD

pLDDT: mean 85.2, std 14.78, range [34.94, 98.44]

Nearest PDB structures (foldseek):
  3w0p-assembly1_A  TM=7.395E-01  e=3.145E-03  Escherichia coli
  3w0m-assembly1_A  TM=6.632E-01  e=9.320E-04  Escherichia coli
  3w0r-assembly1_A  TM=6.952E-01  e=1.758E-03  Escherichia coli
  3w0q-assembly1_A  TM=6.894E-01  e=3.495E-03  Escherichia coli
  5uxb-assembly2_B  TM=5.421E-01  e=2.472E-02  Brachybacterium faecium DSM 4810

Secondary structure (DSSP, 8-state):
--GGG---TT--TT-BHHHHHHHHHHHHHHHHHTSSS--HHHHHHHHHHHHT-----SB-EEE-SS-SGGGEEEETTEEEEE---TT-EEE-THHHHHHHHHHTTTSPPTTHHHHHHHHHHHHTS---HHHHHHHHHHHHHHHHHHHHH---S-HHHHHHHHHHHHHHHHHHHHHHTT-PPP---PPPPPPPTTHHHHHHHHHIIIIIIITT---HHHHHHHHHHHHHHHHHHHIIIIIHHHHHHHHHHHHHHHHHS-TTS---HHHHHHHHT-

Solvent-accessible surface area (backbone atoms only — not comparable to full-atom values): 15801 Å² total; per-residue (Å²): 131,64,75,91,72,62,88,50,87,92,59,62,90,70,45,42,20,44,58,34,45,52,52,51,52,50,52,54,49,52,61,45,68,74,43,96,68,89,50,72,70,57,56,50,50,55,52,53,47,68,79,58,61,62,85,62,95,46,60,36,39,84,28,49,63,64,40,45,80,93,32,52,41,71,53,97,92,38,83,74,47,81,54,72,64,88,54,44,44,54,18,51,75,41,41,38,56,13,37,38,58,63,47,28,80,81,57,69,60,82,61,55,69,60,52,50,57,50,48,24,66,73,71,72,45,82,82,56,67,68,53,22,31,50,28,29,28,50,55,28,44,51,55,43,41,54,55,68,71,41,86,76,72,59,67,29,58,46,56,56,52,52,54,51,42,54,47,49,25,52,45,24,47,26,50,59,75,74,42,80,65,82,82,81,82,76,75,82,75,59,85,52,97,58,46,65,58,49,51,53,52,48,48,42,36,44,66,65,41,38,71,66,52,89,52,66,67,59,34,52,51,34,54,32,53,44,40,44,47,50,49,52,49,51,36,75,43,45,38,66,59,49,55,52,48,53,52,49,52,51,50,53,53,53,70,71,55,56,97,86,54,82,82,48,72,65,59,58,54,57,60,75,71,107